Protein 4Z0X (pdb70)

Structure (mmCIF, N/CA/C/O backbone):
data_4Z0X
#
_entry.id   4Z0X
#
_cell.length_a   50.720
_cell.length_b   51.070
_cell.length_c   69.660
_cell.angle_alpha   90.000
_cell.angle_beta   90.000
_cell.angle_gamma   90.000
#
_symmetry.space_group_name_H-M   'P 21 21 21'
#
loop_
_entity.id
_entity.type
_entity.pdbx_description
1 polymer 'Antibody HC26AM light chain variable domain'
2 polymer 'Antibody HC26AM heavy chain variable domain'
3 polymer 'HCV E2 Antigen (residues 432-446)'
4 water water
#
loop_
_atom_site.group_PDB
_atom_site.id
_atom_site.type_symbol
_atom_site.label_atom_id
_atom_site.label_alt_id
_atom_site.label_comp_id
_atom_site.label_asym_id
_atom_site.label_entity_id
_atom_site.label_seq_id
_atom_site.pdbx_PDB_ins_code
_atom_site.Cartn_x
_atom_site.Cartn_y
_atom_site.Cartn_z
_atom_site.occupancy
_atom_site.B_iso_or_equiv
_atom_site.auth_seq_id
_atom_site.auth_comp_id
_atom_site.auth_asym_id
_atom_site.auth_atom_id
_atom_site.pdbx_PDB_model_num
ATOM 1 N N . TYR A 1 1 ? 14.14922 7.51777 -5.79791 1.000 21.27495 2 TYR A N 1
ATOM 2 C CA . TYR A 1 1 ? 12.71888 7.33130 -5.99380 1.000 18.94295 2 TYR A CA 1
ATOM 3 C C . TYR A 1 1 ? 12.31313 7.76158 -7.40731 1.000 19.86074 2 TYR A C 1
ATOM 4 O O . TYR A 1 1 ? 12.70022 8.82457 -7.89231 1.000 22.50753 2 TYR A O 1
ATOM 13 N N . VAL A 1 2 ? 11.52877 6.93368 -8.07744 1.000 18.30815 3 VAL A N 1
ATOM 14 C CA . VAL A 1 2 ? 11.21441 7.13617 -9.48326 1.000 19.63996 3 VAL A CA 1
ATOM 15 C C . VAL A 1 2 ? 9.71146 7.27302 -9.65755 1.000 19.28988 3 VAL A C 1
ATOM 16 O O . VAL A 1 2 ? 8.93153 6.50970 -9.07180 1.000 18.28816 3 VAL A O 1
ATOM 20 N N . LEU A 1 3 ? 9.32200 8.27853 -10.43807 1.000 17.47579 4 LEU A N 1
ATOM 21 C CA . LEU A 1 3 ? 7.95238 8.53193 -10.85984 1.000 15.65098 4 LEU A CA 1
ATOM 22 C C . LEU A 1 3 ? 7.92469 8.39620 -12.37621 1.000 16.78779 4 LEU A C 1
ATOM 23 O O . LEU A 1 3 ? 8.70960 9.05492 -13.07023 1.000 15.07618 4 LEU A O 1
ATOM 28 N N . THR A 1 4 ? 7.04933 7.53269 -12.88367 1.000 14.59014 5 THR A N 1
ATOM 29 C CA . THR A 1 4 ? 6.91553 7.27983 -14.31053 1.000 16.46466 5 THR A CA 1
ATOM 30 C C . THR A 1 4 ? 5.59405 7.84841 -14.80816 1.000 14.81862 5 THR A C 1
ATOM 31 O O . THR A 1 4 ? 4.56092 7.69108 -14.15124 1.000 15.04717 5 THR A O 1
ATOM 35 N N . GLN A 1 5 ? 5.62817 8.51994 -15.95552 1.000 11.63673 6 GLN A N 1
ATOM 36 C CA . GLN A 1 5 ? 4.42640 8.92577 -16.66621 1.000 13.18358 6 GLN A CA 1
ATOM 37 C C . GLN A 1 5 ? 4.48266 8.46094 -18.11222 1.000 15.39635 6 GLN A C 1
ATOM 38 O O . GLN A 1 5 ? 5.57289 8.32634 -18.68088 1.000 12.33772 6 GLN A O 1
ATOM 44 N N . PRO A 1 6 ? 3.32942 8.23115 -18.73904 1.000 15.05950 7 PRO A N 1
ATOM 45 C CA . PRO A 1 6 ? 3.31719 8.00755 -20.19234 1.000 16.93669 7 PRO A CA 1
ATOM 46 C C . PRO A 1 6 ? 3.89888 9.21728 -20.89655 1.000 15.46385 7 PRO A C 1
ATOM 47 O O . PRO A 1 6 ? 3.59529 10.36156 -20.52045 1.000 13.93230 7 PRO A O 1
ATOM 51 N N . PRO A 1 7 ? 4.76287 9.00520 -21.89648 1.000 15.76501 8 PRO A N 1
ATOM 52 C CA . PRO A 1 7 ? 5.36770 10.15095 -22.59250 1.000 15.84442 8 PRO A CA 1
ATOM 53 C C . PRO A 1 7 ? 4.35701 11.01979 -23.33597 1.000 18.14958 8 PRO A C 1
ATOM 54 O O . PRO A 1 7 ? 4.55080 12.23923 -23.42701 1.000 17.46813 8 PRO A O 1
ATOM 58 N N . SER A 1 8 ? 3.27516 10.45742 -23.86311 1.000 14.82412 9 SER A N 1
ATOM 59 C CA . SER A 1 8 ? 2.38864 11.30924 -24.63486 1.000 19.43585 9 SER A CA 1
ATOM 60 C C . SER A 1 8 ? 0.95322 10.81043 -24.55715 1.000 19.93473 9 SER A C 1
ATOM 61 O O . SER A 1 8 ? 0.69525 9.61020 -24.42527 1.000 16.57704 9 SER A O 1
ATOM 64 N N . VAL A 1 9 ? 0.02689 11.76676 -24.62006 1.000 18.02128 10 VAL A N 1
ATOM 65 C CA . VAL A 1 9 ? -1.39767 11.51830 -24.78217 1.000 18.80111 10 VAL A CA 1
ATOM 66 C C . VAL A 1 9 ? -1.89318 12.47598 -25.85666 1.000 18.93821 10 VAL A C 1
ATOM 67 O O . VAL A 1 9 ? -1.48925 13.64353 -25.89184 1.000 18.53450 10 VAL A O 1
ATOM 71 N N . SER A 1 10 ? -2.75963 11.98788 -26.73605 1.000 17.86535 11 SER A N 1
ATOM 72 C CA . SER A 1 10 ? -3.23733 12.76477 -27.87003 1.000 19.64448 11 SER A CA 1
ATOM 73 C C . SER A 1 10 ? -4.74996 12.61868 -27.95127 1.000 21.14303 11 SER A C 1
ATOM 74 O O . SER A 1 10 ? -5.25443 11.49993 -28.07514 1.000 20.99334 11 SER A O 1
ATOM 77 N N . VAL A 1 11 ? -5.47672 13.74190 -27.88163 1.000 22.30206 12 VAL A N 1
ATOM 78 C CA . VAL A 1 11 ? -6.92483 13.71539 -27.69429 1.000 22.70738 12 VAL A CA 1
ATOM 79 C C . VAL A 1 11 ? -7.56293 14.80583 -28.55247 1.000 25.46915 12 VAL A C 1
ATOM 80 O O . VAL A 1 11 ? -6.93417 15.81830 -28.86330 1.000 25.56315 12 VAL A O 1
ATOM 84 N N . ALA A 1 12 ? -8.83241 14.58498 -28.95977 1.000 24.54188 13 ALA A N 1
ATOM 85 C CA . ALA A 1 12 ? -9.57644 15.56245 -29.74900 1.000 29.12858 13 ALA A CA 1
ATOM 86 C C . ALA A 1 12 ? -10.19638 16.63246 -28.84854 1.000 28.59616 13 ALA A C 1
ATOM 87 O O . ALA A 1 12 ? -10.44237 16.39240 -27.66716 1.000 30.59815 13 ALA A O 1
ATOM 89 N N . PRO A 1 13 ? -10.43987 17.83072 -29.37037 1.000 30.76805 14 PRO A N 1
ATOM 90 C CA . PRO A 1 13 ? -11.07934 18.86458 -28.54127 1.000 31.96176 14 PRO A CA 1
ATOM 91 C C . PRO A 1 13 ? -12.40582 18.37173 -27.97538 1.000 28.36184 14 PRO A C 1
ATOM 92 O O . PRO A 1 13 ? -13.21485 17.77540 -28.67978 1.000 26.28719 14 PRO A O 1
ATOM 96 N N . GLY A 1 14 ? -12.61198 18.60051 -26.68099 1.000 26.24464 15 GLY A N 1
ATOM 97 C CA . GLY A 1 14 ? -13.84660 18.27329 -26.01662 1.000 25.48187 15 GLY A CA 1
ATOM 98 C C . GLY A 1 14 ? -13.82456 16.98297 -25.21821 1.000 26.69126 15 GLY A C 1
ATOM 99 O O . GLY A 1 14 ? -14.56249 16.86996 -24.23612 1.000 28.66216 15 GLY A O 1
ATOM 100 N N . GLN A 1 15 ? -12.99999 16.01204 -25.60116 1.000 25.49612 16 GLN A N 1
ATOM 101 C CA . GLN A 1 15 ? -12.97818 14.77367 -24.84368 1.000 25.58315 16 GLN A CA 1
ATOM 102 C C . GLN A 1 15 ? -12.05794 14.88597 -23.63453 1.000 26.96589 16 GLN A C 1
ATOM 103 O O . GLN A 1 15 ? -11.23800 15.80165 -23.51040 1.000 24.73068 16 GLN A O 1
ATOM 106 N N . THR A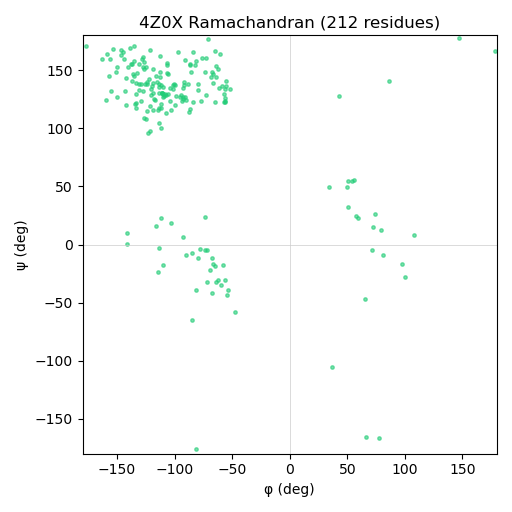 1 16 ? -12.19785 13.91824 -22.73377 1.000 23.86208 17 THR A N 1
ATOM 107 C CA . THR A 1 16 ? -11.49745 13.95419 -21.46296 1.000 25.03253 17 THR A CA 1
ATOM 108 C C . THR A 1 16 ? -10.18147 13.20245 -21.56374 1.000 24.30291 17 THR A C 1
ATOM 109 O O . THR A 1 16 ? -10.11598 12.11338 -22.13387 1.000 21.95610 17 THR A O 1
ATOM 113 N N . ALA A 1 17 ? -9.12841 13.80578 -21.02462 1.000 23.18511 18 ALA A N 1
ATOM 114 C CA . ALA A 1 17 ? -7.80481 13.21581 -21.02789 1.000 20.40311 18 ALA A CA 1
ATOM 115 C C . ALA A 1 17 ? -7.41057 12.84662 -19.60737 1.000 19.34421 18 ALA A C 1
ATOM 116 O O . ALA A 1 17 ? -7.63569 13.61718 -18.67106 1.000 18.50826 18 ALA A O 1
ATOM 118 N N . SER A 1 18 ? -6.82492 11.66648 -19.44825 1.000 19.29148 19 SER A N 1
ATOM 119 C CA . SER A 1 18 ? -6.22160 11.26208 -18.18885 1.000 20.28246 19 SER A CA 1
ATOM 120 C C . SER A 1 18 ? -4.72310 11.10079 -18.37505 1.000 17.19614 19 SER A C 1
ATOM 121 O O . SER A 1 18 ? -4.25758 10.60564 -19.40796 1.000 20.08301 19 SER A O 1
ATOM 124 N N . ILE A 1 19 ? -3.97789 11.54714 -17.37567 1.000 17.51628 20 ILE A N 1
ATOM 125 C CA . ILE A 1 19 ? -2.52923 11.48714 -17.37293 1.000 16.67025 20 ILE A CA 1
ATOM 126 C C . ILE A 1 19 ? -2.13500 10.85574 -16.04901 1.000 14.65964 20 ILE A C 1
ATOM 127 O O . ILE A 1 19 ? -2.56351 11.31767 -14.98680 1.000 13.00564 20 ILE A O 1
ATOM 132 N N . THR A 1 20 ? -1.39006 9.76113 -16.11281 1.000 13.69526 21 THR A N 1
ATOM 133 C CA . THR A 1 20 ? -1.08068 9.00713 -14.91196 1.000 14.87126 21 THR A CA 1
ATOM 134 C C . THR A 1 20 ? 0.36897 9.22468 -14.52005 1.000 14.25866 21 THR A C 1
ATOM 135 O O . THR A 1 20 ? 1.23112 9.58276 -15.33664 1.000 13.99115 21 THR A O 1
ATOM 139 N N . CYS A 1 21 ? 0.61354 9.01110 -13.24042 1.000 12.53712 22 CYS A N 1
ATOM 140 C CA . CYS A 1 21 ? 1.93590 9.14829 -12.64662 1.000 12.32423 22 CYS A CA 1
ATOM 141 C C . CYS A 1 21 ? 2.07338 8.03861 -11.62241 1.000 11.86354 22 CYS A C 1
ATOM 142 O O . CYS A 1 21 ? 1.26498 7.97618 -10.69671 1.000 12.42062 22 CYS A O 1
ATOM 145 N N . SER A 1 22 ? 3.05542 7.15495 -11.77848 1.000 12.61317 23 SER A N 1
ATOM 146 C CA . SER A 1 22 ? 3.16027 5.98859 -10.90849 1.000 12.16640 23 SER A CA 1
ATOM 147 C C . SER A 1 22 ? 4.49522 5.93429 -10.18262 1.000 16.26692 23 SER A C 1
ATOM 148 O O . SER A 1 22 ? 5.55012 6.26261 -10.74615 1.000 13.22087 23 SER A O 1
ATOM 151 N N . GLY A 1 23 ? 4.42460 5.48989 -8.93334 1.000 12.49027 24 GLY A N 1
ATOM 152 C CA . GLY A 1 23 ? 5.58702 5.32884 -8.08849 1.000 14.27173 24 GLY A CA 1
ATOM 153 C C . GLY A 1 23 ? 5.24359 4.44534 -6.91417 1.000 16.00743 24 GLY A C 1
ATOM 154 O O . GLY A 1 23 ? 4.07435 4.25954 -6.56874 1.000 15.43356 24 GLY A O 1
ATOM 155 N N . ASP A 1 24 ? 6.28906 3.88846 -6.30854 1.000 15.00791 25 ASP A N 1
ATOM 156 C CA . ASP A 1 24 ? 6.13459 2.97670 -5.17576 1.000 18.25957 25 ASP A CA 1
ATOM 157 C C . ASP A 1 24 ? 5.36942 3.65782 -4.04012 1.000 16.52356 25 ASP A C 1
ATOM 158 O O . ASP A 1 24 ? 5.78846 4.70878 -3.54976 1.000 15.69853 25 ASP A O 1
ATOM 163 N N . LYS A 1 25 ? 4.24653 3.04813 -3.64038 1.000 18.61555 26 LYS A N 1
ATOM 164 C CA . LYS A 1 25 ? 3.24150 3.61158 -2.73752 1.000 17.60593 26 LYS A CA 1
ATOM 165 C C . LYS A 1 25 ? 3.03742 5.11509 -2.84316 1.000 15.91199 26 LYS A C 1
ATOM 166 O O . LYS A 1 25 ? 2.94099 5.80849 -1.82392 1.000 14.74950 26 LYS A O 1
ATOM 172 N N . LEU A 1 26 ? 2.86288 5.59245 -4.08229 1.000 13.77263 27 LEU A N 1
ATOM 173 C CA . LEU A 1 26 ? 2.58191 7.00306 -4.33604 1.000 12.81444 27 LEU A CA 1
ATOM 174 C C . LEU A 1 26 ? 1.25935 7.44185 -3.70988 1.000 13.92324 27 LEU A C 1
ATOM 175 O O . LEU A 1 26 ? 1.11002 8.61185 -3.31825 1.000 12.79707 27 LEU A O 1
ATOM 180 N N . GLY A 1 27 ? 0.29441 6.52602 -3.60751 1.000 13.98555 28 GLY A N 1
ATOM 181 C CA . GLY A 1 27 ? -0.97772 6.83750 -2.97818 1.000 14.52488 28 GLY A CA 1
ATOM 182 C C . GLY A 1 27 ? -0.84789 7.31166 -1.54644 1.000 14.94840 28 GLY A C 1
ATOM 183 O O . GLY A 1 27 ? -1.78434 7.92413 -1.02414 1.000 15.30484 28 GLY A O 1
ATOM 184 N N . ASP A 1 28 ? 0.29943 7.06327 -0.91059 1.000 15.03208 29 ASP A N 1
ATOM 185 C CA . ASP A 1 28 ? 0.55668 7.45564 0.47250 1.000 17.10679 29 ASP A CA 1
ATOM 186 C C . ASP A 1 28 ? 1.23492 8.81685 0.59398 1.000 17.64757 29 ASP A C 1
ATOM 187 O O . ASP A 1 28 ? 1.64201 9.19728 1.70107 1.000 18.00828 29 ASP A O 1
ATOM 192 N N . LYS A 1 29 ? 1.39253 9.53260 -0.51399 1.000 14.20542 30 LYS A N 1
ATOM 193 C CA . LYS A 1 29 ? 2.10650 10.79703 -0.56926 1.000 14.40058 30 LYS A CA 1
ATOM 194 C C . LYS A 1 29 ? 1.19312 11.84204 -1.20070 1.000 16.05816 30 LYS A C 1
ATOM 195 O O . LYS A 1 29 ? 0.27009 11.51572 -1.95109 1.000 13.15640 30 LYS A O 1
ATOM 201 N N . TYR A 1 30 ? 1.46105 13.10788 -0.91803 1.000 13.51499 31 TYR A N 1
ATOM 202 C CA . TYR A 1 30 ? 0.76037 14.16547 -1.62863 1.000 14.85694 31 TYR A CA 1
ATOM 203 C C . TYR A 1 30 ? 1.40895 14.36247 -2.98888 1.000 14.71601 31 TYR A C 1
ATOM 204 O O . TYR A 1 30 ? 2.63813 14.44687 -3.09644 1.000 10.76150 31 TYR A O 1
ATOM 213 N N . VAL A 1 31 ? 0.58451 14.43603 -4.02364 1.000 12.06102 32 VAL A N 1
ATOM 214 C CA . VAL A 1 31 ? 1.05177 14.62973 -5.38848 1.000 12.91858 32 VAL A CA 1
ATOM 215 C C . VAL A 1 31 ? 0.56344 15.99395 -5.84848 1.000 13.26786 32 VAL A C 1
ATOM 216 O O . VAL A 1 31 ? -0.57009 16.38542 -5.55353 1.000 13.05245 32 VAL A O 1
ATOM 220 N N . SER A 1 32 ? 1.43296 16.72627 -6.53020 1.000 12.50848 33 SER A N 1
ATOM 221 C CA . SER A 1 32 ? 1.09539 17.98926 -7.16391 1.000 11.62255 33 SER A CA 1
ATOM 222 C C . SER A 1 32 ? 1.33666 17.83865 -8.65319 1.000 11.76078 33 SER A C 1
ATOM 223 O O . SER A 1 32 ? 2.19859 17.05809 -9.07132 1.000 14.51209 33 SER A O 1
ATOM 226 N N . TRP A 1 33 ? 0.57668 18.59515 -9.44828 1.000 10.65778 34 TRP A N 1
ATOM 227 C CA . TRP A 1 33 ? 0.64695 18.55340 -10.90623 1.000 11.08341 34 TRP A CA 1
ATOM 228 C C . TRP A 1 33 ? 0.93842 19.94133 -11.47338 1.000 11.29007 34 TRP A C 1
ATOM 229 O O . TRP A 1 33 ? 0.37924 20.93863 -11.00823 1.000 8.72931 34 TRP A O 1
ATOM 240 N N . TYR A 1 34 ? 1.79066 19.98391 -12.49642 1.000 10.65232 35 TYR A N 1
ATOM 241 C CA . TYR A 1 34 ? 2.19061 21.21481 -13.17089 1.000 10.13891 35 TYR A CA 1
ATOM 242 C C . TYR A 1 34 ? 1.89601 21.12391 -14.66252 1.000 11.63130 35 TYR A C 1
ATOM 243 O O . TYR A 1 34 ? 2.13527 20.08754 -15.29987 1.000 11.40938 35 TYR A O 1
ATOM 252 N N . GLN A 1 35 ? 1.37408 22.22477 -15.20021 1.000 9.76445 36 GLN A N 1
ATOM 253 C CA . GLN A 1 35 ? 1.12507 22.39782 -16.62327 1.000 12.17210 36 GLN A CA 1
ATOM 254 C C . GLN A 1 35 ? 2.20617 23.31340 -17.18979 1.000 13.36570 36 GLN A C 1
ATOM 255 O O . GLN A 1 35 ? 2.40574 24.42895 -16.69414 1.000 12.21413 36 GLN A O 1
ATOM 261 N N . GLN A 1 36 ? 2.92820 22.84051 -18.19080 1.000 9.41354 37 GLN A N 1
ATOM 262 C CA . GLN A 1 36 ? 3.94278 23.66844 -18.82933 1.000 12.10564 37 GLN A CA 1
ATOM 263 C C . GLN A 1 36 ? 3.58140 23.77264 -20.29887 1.000 12.19596 37 GLN A C 1
ATOM 264 O O . GLN A 1 36 ? 3.88791 22.87095 -21.08380 1.000 10.57849 37 GLN A O 1
ATOM 270 N N . ARG A 1 37 ? 2.93435 24.86669 -20.66366 1.000 11.18109 38 ARG A N 1
ATOM 271 C CA . ARG A 1 37 ? 2.72033 25.14250 -22.06703 1.000 12.98885 38 ARG A CA 1
ATOM 272 C C . ARG A 1 37 ? 4.07467 25.30374 -22.76217 1.000 14.45578 38 ARG A C 1
ATOM 273 O O . ARG A 1 37 ? 5.06685 25.69067 -22.12973 1.000 12.80928 38 ARG A O 1
ATOM 281 N N . PRO A 1 38 ? 4.15989 24.97563 -24.04897 1.000 15.30534 39 PRO A N 1
ATOM 282 C CA . PRO A 1 38 ? 5.46282 25.04150 -24.73511 1.000 15.69590 39 PRO A CA 1
ATOM 283 C C . PRO A 1 38 ? 6.07433 26.42678 -24.64072 1.000 16.13888 39 PRO A C 1
ATOM 284 O O . PRO A 1 38 ? 5.42446 27.43460 -24.92979 1.000 16.19881 39 PRO A O 1
ATOM 288 N N . GLY A 1 39 ? 7.33733 26.46616 -24.22076 1.000 17.21767 40 GLY A N 1
ATOM 289 C CA . GLY A 1 39 ? 8.07887 27.70595 -24.11215 1.000 16.75737 40 GLY A CA 1
ATOM 290 C C . GLY A 1 39 ? 7.79203 28.53573 -22.88140 1.000 18.53475 40 GLY A C 1
ATOM 291 O O . GLY A 1 39 ? 8.20988 29.69924 -22.83999 1.000 19.28774 40 GLY A O 1
ATOM 292 N N . GLN A 1 40 ? 7.09891 27.98554 -21.87509 1.000 16.02258 41 GLN A N 1
ATOM 293 C CA . GLN A 1 40 ? 6.64779 28.76068 -20.72745 1.000 15.48286 41 GLN A CA 1
ATOM 294 C C . GLN A 1 40 ? 7.06958 28.11639 -19.41399 1.000 18.19658 41 GLN A C 1
ATOM 295 O O . GLN A 1 40 ? 7.39687 26.92480 -19.34698 1.000 15.32291 41 GLN A O 1
ATOM 301 N N . SER A 1 41 ? 7.04942 28.93498 -18.35880 1.000 14.88879 42 SER A N 1
ATOM 302 C CA . SER A 1 41 ? 7.25764 28.41550 -17.01368 1.000 15.27737 42 SER A CA 1
ATOM 303 C C . SER A 1 41 ? 6.09027 27.51842 -16.60303 1.000 15.48294 42 SER A C 1
ATOM 304 O O . SER A 1 41 ? 4.94736 27.72435 -17.03688 1.000 12.12708 42 SER A O 1
ATOM 307 N N . PRO A 1 42 ? 6.35830 26.50512 -15.78008 1.000 11.49130 43 PRO A N 1
ATOM 308 C CA . PRO A 1 42 ? 5.28196 25.62777 -15.32067 1.000 11.50086 43 PRO A CA 1
ATOM 309 C C . PRO A 1 42 ? 4.28235 26.39160 -14.47457 1.000 12.26304 43 PRO A C 1
ATOM 310 O O . PRO A 1 42 ? 4.59120 27.42043 -13.87484 1.000 9.46715 43 PRO A O 1
ATOM 314 N N . VAL A 1 43 ? 3.05952 25.89170 -14.46535 1.000 12.88132 44 VAL A N 1
ATOM 315 C CA . VAL A 1 43 ? 1.98655 26.45132 -13.66531 1.000 11.90715 44 VAL A CA 1
ATOM 316 C C . VAL A 1 43 ? 1.42636 25.31892 -12.82620 1.000 14.47067 44 VAL A C 1
ATOM 317 O O . VAL A 1 43 ? 1.27301 24.18859 -13.31070 1.000 16.05937 44 VAL A O 1
ATOM 321 N N . LEU A 1 44 ? 1.13813 25.61431 -11.56910 1.000 13.02917 45 LEU A N 1
ATOM 322 C CA . LEU A 1 44 ? 0.54059 24.63334 -10.67362 1.000 13.35495 45 LEU A CA 1
ATOM 323 C C . LEU A 1 44 ? -0.94278 24.50989 -10.99798 1.000 13.07229 45 LEU A C 1
ATOM 324 O O . LEU A 1 44 ? -1.67218 25.50523 -10.95836 1.000 11.03483 45 LEU A O 1
ATOM 329 N N . VAL A 1 45 ? -1.40440 23.30137 -11.30449 1.000 10.35818 46 VAL A N 1
ATOM 330 C CA . VAL A 1 45 ? -2.82468 23.09610 -11.56674 1.000 11.06214 46 VAL A CA 1
ATOM 331 C C . VAL A 1 45 ? -3.50574 22.21081 -10.53271 1.000 10.87092 46 VAL A C 1
ATOM 332 O O . VAL A 1 45 ? -4.73314 22.31416 -10.37454 1.000 12.10952 46 VAL A O 1
ATOM 336 N N . LEU A 1 46 ? -2.77344 21.35774 -9.82778 1.000 10.36465 47 LEU A N 1
ATOM 337 C CA . LEU A 1 46 ? -3.33372 20.58910 -8.71764 1.000 11.96668 47 LEU A CA 1
ATOM 338 C C . LEU A 1 46 ? -2.30675 20.47191 -7.60166 1.000 11.51678 47 LEU A C 1
ATOM 339 O O . LEU A 1 46 ? -1.11713 20.32807 -7.87098 1.000 9.73704 47 LEU A O 1
ATOM 344 N N . TYR A 1 47 ? -2.76940 20.51895 -6.35455 1.000 11.14404 48 TYR A N 1
ATOM 345 C CA . TYR A 1 47 ? -1.91039 20.22608 -5.22394 1.000 11.94756 48 TYR A CA 1
ATOM 346 C C . TYR A 1 47 ? -2.64323 19.31394 -4.25109 1.000 16.35438 48 TYR A C 1
ATOM 347 O O . TYR A 1 47 ? -3.87976 19.23220 -4.24674 1.000 15.42655 48 TYR A O 1
ATOM 356 N N . GLN A 1 48 ? -1.86096 18.61136 -3.42946 1.000 14.63785 49 GLN A N 1
ATOM 357 C CA . GLN A 1 48 ? -2.40768 17.67441 -2.45500 1.000 15.76831 49 GLN A CA 1
ATOM 358 C C . GLN A 1 48 ? -3.39327 16.71845 -3.13872 1.000 15.96818 49 GLN A C 1
ATOM 359 O O . GLN A 1 48 ? -4.55568 16.58062 -2.74884 1.000 14.59130 49 GLN A O 1
ATOM 365 N N . ASP A 1 49 ? -2.89257 16.06305 -4.18825 1.000 14.00086 50 ASP A N 1
ATOM 366 C CA . ASP A 1 49 ? -3.61443 15.12409 -5.04470 1.000 15.35405 50 ASP A CA 1
ATOM 367 C C . ASP A 1 49 ? -4.73969 15.75113 -5.86239 1.000 13.94721 50 ASP A C 1
ATOM 368 O O . ASP A 1 49 ? -4.82935 15.48149 -7.06157 1.000 15.16703 50 ASP A O 1
ATOM 373 N N . SER A 1 50 ? -5.59784 16.57671 -5.26043 1.000 12.95310 51 SER A N 1
ATOM 374 C CA . SER A 1 50 ? -6.85002 16.92252 -5.93109 1.000 13.66566 51 SER A CA 1
ATOM 375 C C . SER A 1 50 ? -7.30909 18.36878 -5.78559 1.000 14.01766 51 SER A C 1
ATOM 376 O O . SER A 1 50 ? -8.38484 18.69622 -6.29916 1.000 14.70499 51 SER A O 1
ATOM 379 N N . LYS A 1 51 ? -6.56939 19.22946 -5.08858 1.000 13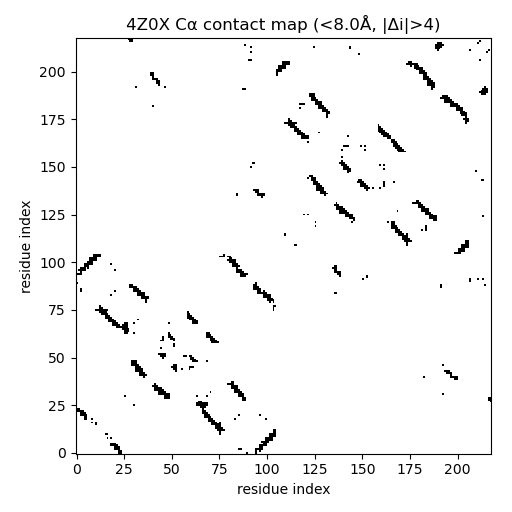.82993 52 LYS A N 1
ATOM 380 C CA . LYS A 1 51 ? -7.00697 20.60413 -4.87128 1.000 16.02708 52 LYS A CA 1
ATOM 381 C C . LYS A 1 51 ? -6.45627 21.53210 -5.96472 1.000 14.49036 52 LYS A C 1
ATOM 382 O O . LYS A 1 51 ? -5.31520 21.40133 -6.39696 1.000 14.69067 52 LYS A O 1
ATOM 388 N N . ARG A 1 52 ? -7.32324 22.45784 -6.46364 1.000 15.57604 53 ARG A N 1
ATOM 389 C CA . ARG A 1 52 ? -7.02546 23.39655 -7.54863 1.000 17.33110 53 ARG A CA 1
ATOM 390 C C . ARG A 1 52 ? -6.66213 24.76460 -6.98965 1.000 18.04103 53 ARG A C 1
ATOM 391 O O . ARG A 1 52 ? -7.44196 25.33984 -6.21272 1.000 18.80823 53 ARG A O 1
ATOM 399 N N . PRO A 1 53 ? -5.53598 25.34436 -7.39170 1.000 18.56278 54 PRO A N 1
ATOM 400 C CA . PRO A 1 53 ? -5.28779 26.75957 -7.07156 1.000 20.40482 54 PRO A CA 1
ATOM 401 C C . PRO A 1 53 ? -6.36400 27.65402 -7.67061 1.000 22.23421 54 PRO A C 1
ATOM 402 O O . PRO A 1 53 ? -7.13728 27.25432 -8.54847 1.000 19.43622 54 PRO A O 1
ATOM 406 N N . SER A 1 54 ? -6.41636 28.88746 -7.17009 1.000 23.31531 55 SER A N 1
ATOM 407 C CA . SER A 1 54 ? -7.29486 29.89254 -7.75583 1.000 24.60752 55 SER A CA 1
ATOM 408 C C . SER A 1 54 ? -6.90501 30.14192 -9.20933 1.000 25.51073 55 SER A C 1
ATOM 409 O O . SER A 1 54 ? -5.72542 30.25641 -9.54225 1.000 23.27220 55 SER A O 1
ATOM 412 N N . GLY A 1 55 ? -7.90209 30.19232 -10.08832 1.000 26.01770 56 GLY A N 1
ATOM 413 C CA . GLY A 1 55 ? -7.66311 30.37605 -11.49786 1.000 22.20353 56 GLY A CA 1
ATOM 414 C C . GLY A 1 55 ? -7.66718 29.09959 -12.31051 1.000 23.08972 56 GLY A C 1
ATOM 415 O O . GLY A 1 55 ? -7.79438 29.16603 -13.54216 1.000 23.44778 56 GLY A O 1
ATOM 416 N N . ILE A 1 56 ? -7.54358 27.94215 -11.66915 1.000 20.67969 57 ILE A N 1
ATOM 417 C CA . ILE A 1 56 ? -7.56972 26.66017 -12.36266 1.000 20.81818 57 ILE A CA 1
ATOM 418 C C . ILE A 1 56 ? -9.01884 26.17581 -12.41128 1.000 22.36154 57 ILE A C 1
ATOM 419 O O . ILE A 1 56 ? -9.64801 26.03798 -11.35091 1.000 20.25382 57 ILE A O 1
ATOM 424 N N . PRO A 1 57 ? -9.56498 25.88869 -13.58894 1.000 22.77653 58 PRO A N 1
ATOM 425 C CA . PRO A 1 57 ? -10.99338 25.56648 -13.68745 1.000 22.85518 58 PRO A CA 1
ATOM 426 C C . PRO A 1 57 ? -11.30545 24.15705 -13.20079 1.000 24.72505 58 PRO A C 1
ATOM 427 O O . PRO A 1 57 ? -10.44021 23.28306 -13.10767 1.000 21.46337 58 PRO A O 1
ATOM 431 N N . GLU A 1 58 ? -12.58291 23.94517 -12.88436 1.000 23.30892 59 GLU A N 1
ATOM 432 C CA . GLU A 1 58 ? -12.99586 22.69196 -12.26170 1.000 26.32940 59 GLU A CA 1
ATOM 433 C C . GLU A 1 58 ? -12.95552 21.52127 -13.23692 1.000 24.89549 59 GLU A C 1
ATOM 434 O O . GLU A 1 58 ? -13.15393 20.37186 -12.84403 1.000 22.55311 59 GLU A O 1
ATOM 440 N N . ARG A 1 59 ? -12.65786 21.76836 -14.49885 1.000 23.89136 60 ARG A N 1
ATOM 441 C CA . ARG A 1 59 ? -12.47613 20.65031 -15.40668 1.000 24.88867 60 ARG A CA 1
ATOM 442 C C . ARG A 1 59 ? -11.11296 19.97349 -15.24477 1.000 21.40564 60 ARG A C 1
ATOM 443 O O . ARG A 1 59 ? -10.87003 18.93146 -15.87430 1.000 18.61719 60 ARG A O 1
ATOM 451 N N . PHE A 1 60 ? -10.23964 20.50844 -14.38929 1.000 17.39174 61 PHE A N 1
ATOM 452 C CA . PHE A 1 60 ? -9.04864 19.78849 -13.94431 1.000 19.85735 61 PHE A CA 1
ATOM 453 C C . PHE A 1 60 ? -9.34859 19.09107 -12.62081 1.000 18.64322 61 PHE A C 1
ATOM 454 O O . PHE A 1 60 ? -9.80040 19.72326 -11.66158 1.000 16.79174 61 PHE A O 1
ATOM 462 N N . SER A 1 61 ? -9.09243 17.79391 -12.56137 1.000 15.26208 62 SER A N 1
ATOM 463 C CA . SER A 1 61 ? -9.30033 17.09668 -11.30327 1.000 18.29708 62 SER A CA 1
ATOM 464 C C . SER A 1 61 ? -8.26643 15.99580 -11.17149 1.000 17.78444 62 SER A C 1
ATOM 465 O O . SER A 1 61 ? -7.63241 15.58762 -12.14872 1.000 15.34814 62 SER A O 1
ATOM 468 N N . GLY A 1 62 ? -8.10500 15.51282 -9.94541 1.000 15.10695 63 GLY A N 1
ATOM 469 C CA . GLY A 1 62 ? -7.04641 14.57188 -9.65994 1.000 18.00492 63 GLY A CA 1
ATOM 470 C C . GLY A 1 62 ? -7.47851 13.53158 -8.65082 1.000 18.76864 63 GLY A C 1
ATOM 471 O O . GLY A 1 62 ? -8.42409 13.72488 -7.88430 1.000 21.60256 63 GLY A O 1
ATOM 472 N N . SER A 1 63 ? -6.73972 12.42390 -8.66014 1.000 16.56969 64 SER A N 1
ATOM 473 C CA . SER A 1 63 ? -6.92553 11.31375 -7.74065 1.000 18.31208 64 SER A CA 1
ATOM 474 C C . SER A 1 63 ? -5.55791 10.72218 -7.41649 1.000 14.64771 64 SER A C 1
ATOM 475 O O . SER A 1 63 ? -4.56235 10.99377 -8.09546 1.000 13.80940 64 SER A O 1
ATOM 478 N N . ASN A 1 64 ? -5.50909 9.90430 -6.37166 1.000 15.58263 65 ASN A N 1
ATOM 479 C CA . ASN A 1 64 ? -4.25429 9.27574 -5.96756 1.000 14.74848 65 ASN A CA 1
ATOM 480 C C . ASN A 1 64 ? -4.54717 8.04555 -5.12414 1.000 16.04919 65 ASN A C 1
ATOM 481 O O . ASN A 1 64 ? -5.21385 8.14356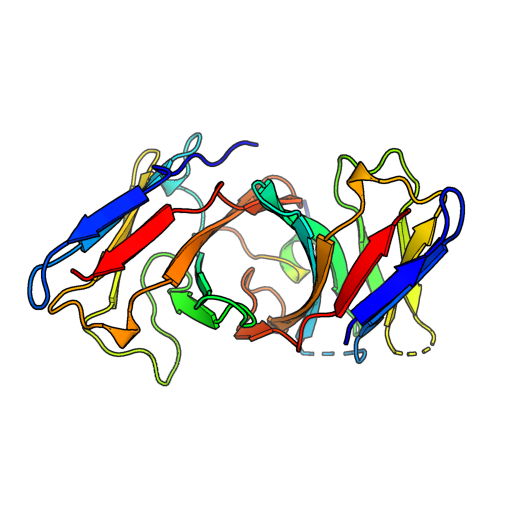 -4.09001 1.000 15.37794 65 ASN A O 1
ATOM 486 N N . SER A 1 65 ? -4.02373 6.89421 -5.54774 1.000 15.93210 66 SER A N 1
ATOM 487 C CA . SER A 1 65 ? -4.29334 5.63539 -4.86785 1.000 15.93723 66 SER A CA 1
ATOM 488 C C . SER A 1 65 ? -3.19380 4.63359 -5.21014 1.000 15.93377 66 SER A C 1
ATOM 489 O O . SER A 1 65 ? -2.43491 4.82704 -6.15776 1.000 16.52040 66 SER A O 1
ATOM 492 N N . GLY A 1 66 ? -3.11505 3.56258 -4.42217 1.000 16.96615 67 GLY A N 1
ATOM 493 C CA . GLY A 1 66 ? -2.09180 2.54105 -4.59081 1.000 17.26792 67 GLY A CA 1
ATOM 494 C C . GLY A 1 66 ? -0.74098 3.08640 -5.01638 1.000 16.81412 67 GLY A C 1
ATOM 495 O O . GLY A 1 66 ? -0.02482 3.69877 -4.21458 1.000 15.78545 67 GLY A O 1
ATOM 496 N N . ASN A 1 67 ? -0.38845 2.89965 -6.29294 1.000 15.83837 68 ASN A N 1
ATOM 497 C CA . ASN A 1 67 ? 0.88848 3.38616 -6.80339 1.000 15.64183 68 ASN A CA 1
ATOM 498 C C . ASN A 1 67 ? 0.74139 4.45459 -7.87784 1.000 13.96728 68 ASN A C 1
ATOM 499 O O . ASN A 1 67 ? 1.72192 4.73092 -8.57885 1.000 13.43793 68 ASN A O 1
ATOM 504 N N . THR A 1 68 ? -0.42893 5.06913 -8.03420 1.000 13.81929 69 THR A N 1
ATOM 505 C CA . THR A 1 68 ? -0.66200 5.94402 -9.18743 1.000 13.25113 69 THR A CA 1
ATOM 506 C C . THR A 1 68 ? -1.51046 7.1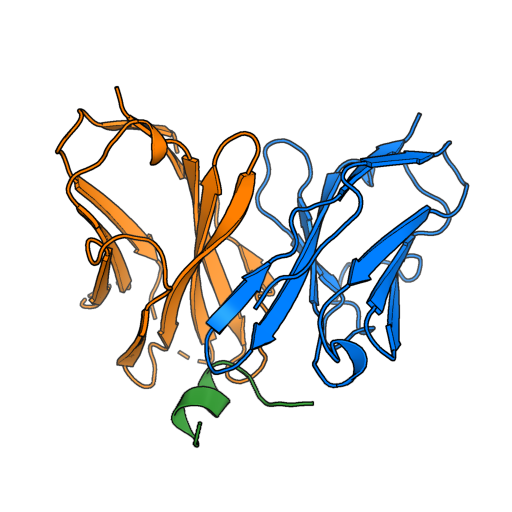5749 -8.83655 1.000 14.32048 69 THR A C 1
ATOM 507 O O . THR A 1 68 ? -2.59295 7.01999 -8.25585 1.000 14.47240 69 THR A O 1
ATOM 511 N N . ALA A 1 69 ? -1.04872 8.32589 -9.25812 1.000 11.84731 70 ALA A N 1
ATOM 512 C CA . ALA A 1 69 ? -1.83967 9.53920 -9.24931 1.000 12.59172 70 ALA A CA 1
ATOM 513 C C . ALA A 1 69 ? -2.25642 9.87698 -10.67250 1.000 13.85339 70 ALA A C 1
ATOM 514 O O . ALA A 1 69 ? -1.53389 9.61260 -11.64515 1.000 11.25254 70 ALA A O 1
ATOM 516 N N . THR A 1 70 ? -3.43888 10.45196 -10.78979 1.000 11.73129 71 THR A N 1
ATOM 517 C CA . THR A 1 70 ? -4.04718 10.66798 -12.08752 1.000 14.43925 71 THR A CA 1
ATOM 518 C C . THR A 1 70 ? -4.52409 12.10103 -12.17474 1.000 16.80155 71 THR A C 1
ATOM 519 O O . THR A 1 70 ? -5.15171 12.60307 -11.23643 1.000 16.72111 71 THR A O 1
ATOM 523 N N . LEU A 1 71 ? -4.21042 12.75313 -13.29061 1.000 12.98722 72 LEU A N 1
ATOM 524 C CA . LEU A 1 71 ? -4.75363 14.06408 -13.62763 1.000 15.68090 72 LEU A CA 1
ATOM 525 C C . LEU A 1 71 ? -5.78022 13.87477 -14.72908 1.000 15.65795 72 LEU A C 1
ATOM 526 O O . LEU A 1 71 ? -5.48885 13.23625 -15.75150 1.000 14.90011 72 LEU A O 1
ATOM 531 N N . THR A 1 72 ? -6.96935 14.43277 -14.53191 1.000 15.66668 73 THR A N 1
ATOM 532 C CA . THR A 1 72 ? -8.05604 14.27393 -15.48185 1.000 15.72278 73 THR A CA 1
ATOM 533 C C . THR A 1 72 ? -8.47045 15.65755 -15.97216 1.000 16.40933 73 THR A C 1
ATOM 534 O O . THR A 1 72 ? -8.68609 16.56729 -15.16716 1.000 17.08171 73 THR A O 1
ATOM 538 N N . ILE A 1 73 ? -8.54179 15.83124 -17.28704 1.000 15.98249 74 ILE A N 1
ATOM 539 C CA . ILE A 1 73 ? -8.90444 17.11277 -17.89084 1.000 16.99376 74 ILE A CA 1
ATOM 540 C C . ILE A 1 73 ? -10.08287 16.85955 -18.81186 1.000 17.95620 74 ILE A C 1
ATOM 541 O O . ILE A 1 73 ? -9.91019 16.28162 -19.88939 1.000 19.50144 74 ILE A O 1
ATOM 546 N N . SER A 1 74 ? -11.26415 17.30909 -18.41582 1.000 17.60761 75 SER A N 1
ATOM 547 C CA . SER A 1 74 ? -12.43937 17.19003 -19.26419 1.000 18.91048 75 SER A CA 1
ATOM 548 C C . SER A 1 74 ? -12.60147 18.42508 -20.15039 1.000 21.32726 75 SER A C 1
ATOM 549 O O . SER A 1 74 ? -12.08193 19.50435 -19.85729 1.000 21.45151 75 SER A O 1
ATOM 552 N N . GLY A 1 75 ? -13.34953 18.25113 -21.24079 1.000 21.91309 76 GLY A N 1
ATOM 553 C CA . GLY A 1 75 ? -13.53393 19.29216 -22.23137 1.000 21.22599 76 GLY A CA 1
ATOM 554 C C . GLY A 1 75 ? -12.22614 19.90701 -22.67967 1.000 24.93302 76 GLY A C 1
ATOM 555 O O . GLY A 1 75 ? -12.06730 21.13470 -22.66341 1.000 25.56789 76 GLY A O 1
ATOM 556 N N . THR A 1 76 ? -11.26916 19.05701 -23.04536 1.000 24.34523 77 THR A N 1
ATOM 557 C CA . THR A 1 76 ? -9.93677 19.52782 -23.40289 1.000 24.83740 77 THR A CA 1
ATOM 558 C C . THR A 1 76 ? -10.02604 20.62237 -24.45474 1.000 26.85147 77 THR A C 1
ATOM 559 O O . THR A 1 76 ? -10.78451 20.50954 -25.42136 1.000 26.51066 77 THR A O 1
ATOM 563 N N . GLN A 1 77 ? -9.28055 21.70004 -24.23251 1.000 28.28910 78 GLN A N 1
ATOM 564 C CA . GLN A 1 77 ? -9.20170 22.80977 -25.16499 1.000 29.94987 78 GLN A CA 1
ATOM 565 C C . GLN A 1 77 ? -7.80023 22.86781 -25.75480 1.000 25.32069 78 GLN A C 1
ATOM 566 O O . GLN A 1 77 ? -6.85818 22.28115 -25.21353 1.000 23.08307 78 GLN A O 1
ATOM 572 N N . ALA A 1 78 ? -7.67822 23.57973 -26.88319 1.000 23.87202 79 ALA A N 1
ATOM 573 C CA . ALA A 1 78 ? -6.36912 23.78580 -27.49397 1.000 21.62065 79 ALA A CA 1
ATOM 574 C C . ALA A 1 78 ? -5.37742 24.36114 -26.49103 1.000 22.50515 79 ALA A C 1
ATOM 575 O O . ALA A 1 78 ? -4.20064 23.97841 -26.47273 1.000 22.44399 79 ALA A O 1
ATOM 577 N N . MET A 1 79 ? -5.83686 25.27567 -25.63609 1.000 21.22624 80 MET A N 1
ATOM 578 C CA . MET A 1 79 ? -4.95224 25.88991 -24.65439 1.000 21.73266 80 MET A CA 1
ATOM 579 C C . MET A 1 79 ? -4.46872 24.91530 -23.59733 1.000 19.76891 80 MET A C 1
ATOM 580 O O . MET A 1 79 ? -3.56640 25.27441 -22.83169 1.000 18.59465 80 MET A O 1
ATOM 585 N N . ASP A 1 80 ? -5.05053 23.71798 -23.51825 1.000 16.34316 81 ASP A N 1
ATOM 586 C CA . ASP A 1 80 ? -4.54823 22.70957 -22.59565 1.000 20.06471 81 ASP A CA 1
ATOM 587 C C . ASP A 1 80 ? -3.32514 21.98320 -23.12816 1.000 17.52191 81 ASP A C 1
ATOM 588 O O . ASP A 1 80 ? -2.67182 21.26340 -22.36033 1.000 15.25649 81 ASP A O 1
ATOM 593 N N . GLU A 1 81 ? -3.00136 22.15083 -24.40812 1.000 16.67608 82 GLU A N 1
ATOM 594 C CA . GLU A 1 81 ? -1.78166 21.56275 -24.94174 1.000 15.64025 82 GLU A CA 1
ATOM 595 C C . GLU A 1 81 ? -0.57901 22.02569 -24.13807 1.000 15.18084 82 GLU A C 1
ATOM 596 O O . GLU A 1 81 ? -0.33754 23.23103 -23.98583 1.000 13.44070 82 GLU A O 1
ATOM 602 N N . ALA A 1 82 ? 0.19071 21.06033 -23.64667 1.000 12.67942 83 ALA A N 1
ATOM 603 C CA . ALA A 1 82 ? 1.21039 21.33404 -22.64827 1.000 11.78178 83 ALA A CA 1
ATOM 604 C C . ALA A 1 82 ? 1.88244 20.02161 -22.26767 1.000 11.28377 83 ALA A C 1
ATOM 605 O O . ALA A 1 82 ? 1.38957 18.93670 -22.58475 1.000 11.57509 83 ALA A O 1
ATOM 607 N N . ASP A 1 83 ? 3.02370 20.14592 -21.58205 1.000 10.93535 84 ASP A N 1
ATOM 608 C CA . ASP A 1 83 ? 3.65218 19.05025 -20.85392 1.000 13.09037 84 ASP A CA 1
ATOM 609 C C . ASP A 1 83 ? 3.16295 19.07647 -19.41253 1.000 13.06402 84 ASP A C 1
ATOM 610 O O . ASP A 1 83 ? 3.28474 20.10766 -18.73669 1.000 13.25428 84 ASP A O 1
ATOM 615 N N . TYR A 1 84 ? 2.64390 17.94855 -18.92931 1.000 9.70354 85 TYR A N 1
ATOM 616 C CA . TYR A 1 84 ? 2.18236 17.85966 -17.54657 1.000 11.40468 85 TYR A CA 1
ATOM 617 C C . TYR A 1 84 ? 3.14834 17.01329 -16.71042 1.000 12.09262 85 TYR A C 1
ATOM 618 O O . TYR A 1 84 ? 3.51641 15.89789 -17.09778 1.000 10.43756 85 TYR A O 1
ATOM 627 N N . TYR A 1 85 ? 3.57340 17.55027 -15.57717 1.000 10.04885 86 TYR A N 1
ATOM 628 C CA . TYR A 1 85 ? 4.50284 16.85496 -14.68985 1.000 11.30360 86 TYR A CA 1
ATOM 629 C C . TYR A 1 85 ? 3.85403 16.62024 -13.33477 1.000 8.99429 86 TYR A C 1
ATOM 630 O O . TYR A 1 85 ? 3.27332 17.53738 -12.74981 1.000 9.04905 86 TYR A O 1
ATOM 639 N N . CYS A 1 86 ? 3.92476 15.39505 -12.84750 1.000 10.77987 87 CYS A N 1
ATOM 640 C CA . CYS A 1 86 ? 3.57471 15.14836 -11.45873 1.000 11.00322 87 CYS A CA 1
ATOM 641 C C . CYS A 1 86 ? 4.82104 15.38585 -10.61670 1.000 10.92562 87 CYS A C 1
ATOM 642 O O . CYS A 1 86 ? 5.93263 15.29262 -11.12669 1.000 11.60243 87 CYS A O 1
ATOM 645 N N . GLN A 1 87 ? 4.63558 15.73576 -9.34191 1.000 10.68498 88 GLN A N 1
ATOM 646 C CA . GLN A 1 87 ? 5.76355 15.79501 -8.41669 1.000 10.50848 88 GLN A CA 1
ATOM 647 C C . GLN A 1 87 ? 5.35021 15.19909 -7.07418 1.000 13.54219 88 GLN A C 1
ATOM 648 O O . GLN A 1 87 ? 4.17299 15.21675 -6.69915 1.000 11.64865 88 GLN A O 1
ATOM 654 N N . ALA A 1 88 ? 6.34736 14.71382 -6.32899 1.000 13.28194 89 ALA A N 1
ATOM 655 C CA . ALA A 1 88 ? 6.14736 14.20942 -4.97421 1.000 12.64878 89 ALA A CA 1
ATOM 656 C C . ALA A 1 88 ? 7.46625 14.29597 -4.22155 1.000 14.18740 89 ALA A C 1
ATOM 657 O O . ALA A 1 88 ? 8.53982 14.35797 -4.82722 1.000 14.26320 89 ALA A O 1
ATOM 659 N N . TRP A 1 89 ? 7.37726 14.28239 -2.89488 1.000 11.79827 90 TRP A N 1
ATOM 660 C CA . TRP A 1 89 ? 8.55952 14.23507 -2.03814 1.000 14.46887 90 TRP A CA 1
ATOM 661 C C . TRP A 1 89 ? 8.75742 12.81310 -1.52293 1.000 15.80139 90 TRP A C 1
ATOM 662 O O . TRP A 1 89 ? 7.80741 12.16577 -1.07260 1.000 15.47215 90 TRP A O 1
ATOM 673 N N . ASP A 1 90 ? 9.98854 12.32747 -1.58356 1.000 16.76145 91 ASP A N 1
ATOM 674 C CA . ASP A 1 90 ? 10.35003 11.07082 -0.93899 1.000 17.95632 91 ASP A CA 1
ATOM 675 C C . ASP A 1 90 ? 11.65072 11.31391 -0.19704 1.000 19.78241 91 ASP A C 1
ATOM 676 O O . ASP A 1 90 ? 12.64985 11.69685 -0.81266 1.000 18.39563 91 ASP A O 1
ATOM 681 N N . SER A 1 91 ? 11.61751 11.16813 1.12323 1.000 19.00980 92 SER A N 1
ATOM 682 C CA . SER A 1 91 ? 12.82776 11.23089 1.93871 1.000 21.99065 92 SER A CA 1
ATOM 683 C C . SER A 1 91 ? 13.60844 12.52448 1.69726 1.000 20.57733 92 SER A C 1
ATOM 684 O O . SER A 1 91 ? 14.79665 12.51354 1.36703 1.000 22.04910 92 SER A O 1
ATOM 687 N N . SER A 1 92 ? 12.92182 13.65703 1.85658 1.000 20.18772 93 SER A N 1
ATOM 688 C CA . SER A 1 92 ? 13.53090 14.98658 1.73503 1.000 22.10903 93 SER A CA 1
ATOM 689 C C . SER A 1 92 ? 14.19357 15.19932 0.38536 1.000 17.05716 93 SER A C 1
ATOM 690 O O . SER A 1 92 ? 15.11092 16.00688 0.26913 1.000 19.35098 93 SER A O 1
ATOM 693 N N . ALA A 1 93 ? 13.74869 14.46888 -0.63284 1.000 18.78794 94 ALA A N 1
ATOM 694 C CA . ALA A 1 93 ? 14.08463 14.73447 -2.02102 1.000 17.24458 94 ALA A CA 1
ATOM 695 C C . ALA A 1 93 ? 12.80131 15.01777 -2.79655 1.000 17.30502 94 ALA A C 1
ATOM 696 O O . ALA A 1 93 ? 11.79115 14.32089 -2.62093 1.000 15.86081 94 ALA A O 1
ATOM 698 N N . LEU A 1 94 ? 12.84161 16.04135 -3.64947 1.000 13.23073 95 LEU A N 1
ATOM 699 C CA . LEU A 1 94 ? 11.73620 16.34262 -4.55997 1.000 15.58586 95 LEU A CA 1
ATOM 700 C C . LEU A 1 94 ? 11.94454 15.60857 -5.88430 1.000 14.82308 95 LEU A C 1
ATOM 701 O O . LEU A 1 94 ? 12.99219 15.76463 -6.51893 1.000 12.79268 95 LEU A O 1
ATOM 706 N N . VAL A 1 95 ? 10.93241 14.84545 -6.31626 1.000 9.40764 96 VAL A N 1
ATOM 707 C CA . VAL A 1 95 ? 11.01094 14.00704 -7.50952 1.000 13.35512 96 VAL A CA 1
ATOM 708 C C . VAL A 1 95 ? 9.95117 14.47797 -8.50275 1.000 13.24963 96 VAL A C 1
ATOM 709 O O . VAL A 1 95 ? 8.83092 14.81783 -8.11704 1.000 11.70708 96 VAL A O 1
ATOM 713 N N . PHE A 1 96 ? 10.30383 14.52663 -9.77407 1.000 11.35804 97 PHE A N 1
ATOM 714 C CA . PHE A 1 96 ? 9.33125 14.81947 -10.81511 1.000 12.43861 97 PHE A CA 1
ATOM 715 C C . PHE A 1 96 ? 9.13134 13.58792 -11.68030 1.000 14.28249 97 PHE A C 1
ATOM 716 O O . PHE A 1 96 ? 10.08530 12.86042 -11.95748 1.000 12.02852 97 PHE A O 1
ATOM 724 N N . GLY A 1 97 ? 7.90200 13.37716 -12.14137 1.000 11.19991 98 GLY A N 1
ATOM 725 C CA . GLY A 1 97 ? 7.68981 12.43844 -13.21839 1.000 13.15066 98 GLY A CA 1
ATOM 726 C C . GLY A 1 97 ? 8.36219 12.91963 -14.49127 1.000 12.06890 98 GLY A C 1
ATOM 727 O O . GLY A 1 97 ? 8.80087 14.06613 -14.62274 1.000 9.23604 98 GLY A O 1
ATOM 728 N N . GLY A 1 98 ? 8.45760 12.00926 -15.45313 1.000 14.30624 99 GLY A N 1
ATOM 729 C CA . GLY A 1 98 ? 9.13272 12.36673 -16.68990 1.000 13.90716 99 GLY A CA 1
ATOM 730 C C . GLY A 1 98 ? 8.34343 13.29863 -17.58846 1.000 13.93855 99 GLY A C 1
ATOM 731 O O . GLY A 1 98 ? 8.87491 13.73480 -18.61402 1.000 14.48352 99 GLY A O 1
ATOM 732 N N . GLY A 1 99 ? 7.09839 13.61441 -17.23162 1.000 11.61959 100 GLY A N 1
ATOM 733 C CA . GLY A 1 99 ? 6.27270 14.46852 -18.06810 1.000 11.61148 100 GLY A CA 1
ATOM 734 C C . GLY A 1 99 ? 5.50064 13.74402 -19.15312 1.000 13.26866 100 GLY A C 1
ATOM 735 O O . GLY A 1 99 ? 6.01336 12.80965 -19.79003 1.000 11.86139 100 GLY A O 1
ATOM 736 N N . THR A 1 100 ? 4.25812 14.17451 -19.36379 1.000 11.31677 101 THR A N 1
ATOM 737 C CA . THR A 1 100 ? 3.39770 13.67411 -20.42329 1.000 11.69844 101 THR A CA 1
ATOM 738 C C . THR A 1 100 ? 3.06924 14.82719 -21.35714 1.000 15.16916 101 THR A C 1
ATOM 739 O O . THR A 1 100 ? 2.57494 15.87164 -20.91612 1.000 12.66397 101 THR A O 1
ATOM 743 N N . LYS A 1 101 ? 3.34733 14.64736 -22.64355 1.000 14.49791 102 LYS A N 1
ATOM 744 C CA . LYS A 1 101 ? 3.03571 15.67281 -23.62643 1.000 15.47512 102 LYS A CA 1
ATOM 745 C C . LYS A 1 101 ? 1.59969 15.45897 -24.10013 1.000 16.69129 102 LYS A C 1
ATOM 746 O O . LYS A 1 101 ? 1.28055 14.43160 -24.71095 1.000 14.51011 102 LYS A O 1
ATOM 750 N N . LEU A 1 102 ? 0.72943 16.41474 -23.77632 1.000 14.87056 103 LEU A N 1
ATOM 751 C CA . LEU A 1 102 ? -0.66836 16.37303 -24.18480 1.000 16.15557 103 LEU A CA 1
ATOM 752 C C . LEU A 1 102 ? -0.85313 17.13959 -25.49252 1.000 15.06363 103 LEU A C 1
ATOM 753 O O . LEU A 1 102 ? -0.52274 18.32918 -25.57487 1.000 14.19518 103 LEU A O 1
ATOM 758 N N . THR A 1 103 ? -1.39535 16.46493 -26.50361 1.000 18.07640 104 THR A N 1
ATOM 759 C CA . THR A 1 103 ? -1.71660 17.06973 -27.79526 1.000 19.31180 104 THR A CA 1
ATOM 760 C C . THR A 1 103 ? -3.22874 17.12838 -27.96215 1.000 21.87002 104 THR A C 1
ATOM 761 O O . THR A 1 103 ? -3.92116 16.12719 -27.74553 1.000 20.45138 104 THR A O 1
ATOM 765 N N . VAL A 1 104 ? -3.74025 18.29261 -28.34006 1.000 22.69735 105 VAL A N 1
ATOM 766 C CA . VAL A 1 104 ? -5.16473 18.46632 -28.59264 1.000 27.12685 105 VAL A CA 1
ATOM 767 C C . VAL A 1 104 ? -5.32077 18.69418 -30.08803 1.000 33.82545 105 VAL A C 1
ATOM 768 O O . VAL A 1 104 ? -5.09002 19.80296 -30.58312 1.000 33.43035 105 VAL A O 1
ATOM 772 N N . LEU A 1 105 ? -5.71090 17.64703 -30.80757 1.000 41.58926 106 LEU A N 1
ATOM 773 C CA . LEU A 1 105 ? -5.86383 17.71633 -32.25447 1.000 46.55445 106 LEU A CA 1
ATOM 774 C C . LEU A 1 105 ? -6.62861 16.50528 -32.76331 1.000 52.04516 106 LEU A C 1
ATOM 775 O O . LEU A 1 105 ? -6.07913 15.69013 -33.50264 1.000 64.16729 106 LEU A O 1
ATOM 777 N N . GLY B 2 7 ? 17.80961 36.01141 -20.20226 1.000 26.37798 8 GLY B N 1
ATOM 778 C CA . GLY B 2 7 ? 16.85021 34.94982 -20.47333 1.000 26.53744 8 GLY B CA 1
ATOM 779 C C . GLY B 2 7 ? 17.42196 33.79558 -21.28495 1.000 24.49700 8 GLY B C 1
ATOM 780 O O . GLY B 2 7 ? 16.82721 32.71850 -21.34881 1.000 21.05730 8 GLY B O 1
ATOM 781 N N . ALA B 2 8 ? 18.57189 34.03969 -21.91945 1.000 25.60839 9 ALA B N 1
ATOM 782 C CA . ALA B 2 8 ? 19.33091 33.01414 -22.62534 1.000 26.05394 9 ALA B CA 1
ATOM 783 C C . ALA B 2 8 ? 20.80600 33.38710 -22.57543 1.000 31.90019 9 ALA B C 1
ATOM 784 O O . ALA B 2 8 ? 21.17178 34.50562 -22.94712 1.000 31.72380 9 ALA B O 1
ATOM 786 N N . GLU B 2 9 ? 21.64375 32.45914 -22.11369 1.000 30.79562 10 GLU B N 1
ATOM 787 C CA . GLU B 2 9 ? 23.07324 32.69043 -21.93191 1.000 35.47488 10 GLU B CA 1
ATOM 788 C C . GLU B 2 9 ? 23.85274 31.54549 -22.57231 1.000 36.78369 10 GLU B C 1
ATOM 789 O O . GLU B 2 9 ? 23.34443 30.42669 -22.71941 1.000 31.65170 10 GLU B O 1
ATOM 795 N N . VAL B 2 10 ? 25.10144 31.83444 -22.94522 1.000 33.21128 11 VAL B N 1
ATOM 796 C CA . VAL B 2 10 ? 26.01253 30.84975 -23.52646 1.000 32.13657 11 VAL B CA 1
ATOM 797 C C . VAL B 2 10 ? 27.24798 30.76770 -22.64055 1.000 34.69260 11 VAL B C 1
ATOM 798 O O . VAL B 2 10 ? 27.96507 31.76418 -22.46973 1.000 36.57311 11 VAL B O 1
ATOM 802 N N . LYS B 2 11 ? 27.50080 29.58608 -22.08350 1.000 34.16370 12 LYS B N 1
ATOM 803 C CA . LYS B 2 11 ? 28.66601 29.35551 -21.24481 1.000 35.08447 12 LYS B CA 1
ATOM 804 C C . LYS B 2 11 ? 29.62682 28.39482 -21.93459 1.000 34.13187 12 LYS B C 1
ATOM 805 O O . LYS B 2 11 ? 29.21293 27.52095 -22.69775 1.000 34.52923 12 LYS B O 1
ATOM 811 N N . LYS B 2 12 ? 30.93997 28.57755 -21.66648 1.000 34.49264 13 LYS B N 1
ATOM 812 C CA . LYS B 2 12 ? 31.87907 27.61985 -22.23194 1.000 38.68041 13 LYS B CA 1
ATOM 813 C C . LYS B 2 12 ? 32.03616 26.41407 -21.30742 1.000 36.30330 13 LYS B C 1
ATOM 814 O O . LYS B 2 12 ? 31.78127 26.51168 -20.10029 1.000 32.28118 13 LYS B O 1
ATOM 816 N N . PRO B 2 13 ? 32.42703 25.26579 -21.86532 1.000 39.23553 14 PRO B N 1
ATOM 817 C CA . PRO B 2 13 ? 32.64573 24.07709 -21.03532 1.000 35.89400 14 PRO B CA 1
ATOM 818 C C . PRO B 2 13 ? 33.63733 24.35345 -19.91492 1.000 33.92343 14 PRO B C 1
ATOM 819 O O . PRO B 2 13 ? 34.63037 25.05748 -20.09667 1.000 34.60243 14 PRO B O 1
ATOM 823 N N . GLY B 2 14 ? 33.35007 23.80162 -18.73743 1.000 29.84142 15 GLY B N 1
ATOM 824 C CA . GLY B 2 14 ? 34.17467 24.05036 -17.57572 1.000 30.71648 15 GLY B CA 1
ATOM 825 C C . GLY B 2 14 ? 33.90319 25.35300 -16.84931 1.000 31.32147 15 GLY B C 1
ATOM 826 O O . GLY B 2 14 ? 34.45542 25.55404 -15.75395 1.000 30.52535 15 GLY B O 1
ATOM 827 N N . SER B 2 15 ? 33.07811 26.24476 -17.40897 1.000 28.12227 16 SER B N 1
ATOM 828 C CA . SER B 2 15 ? 32.73696 27.47546 -16.71850 1.000 26.57619 16 SER B CA 1
ATOM 829 C C . SER B 2 15 ? 31.62921 27.20939 -15.70445 1.000 31.01863 16 SER B C 1
ATOM 830 O O . SER B 2 15 ? 31.17697 26.07780 -15.50538 1.000 25.60644 16 SER B O 1
ATOM 833 N N . SER B 2 16 ? 31.16896 28.27838 -15.06785 1.000 31.87237 17 SER B N 1
ATOM 834 C CA . SER B 2 16 ? 30.18952 28.18637 -14.00159 1.000 31.96883 17 SER B CA 1
ATOM 835 C C . SER B 2 16 ? 28.99092 29.06742 -14.33785 1.000 31.63468 17 SER B C 1
ATOM 836 O O . SER B 2 16 ? 29.10946 30.03418 -15.09333 1.000 33.04971 17 SER B O 1
ATOM 839 N N . VAL B 2 17 ? 27.82048 28.69962 -13.81707 1.000 25.27780 18 VAL B N 1
ATOM 840 C CA . VAL B 2 17 ? 26.61719 29.51932 -13.92327 1.000 26.18121 18 VAL B CA 1
ATOM 841 C C . VAL B 2 17 ? 25.99595 29.67742 -12.53709 1.000 25.78801 18 VAL B C 1
ATOM 842 O O . VAL B 2 17 ? 25.95056 28.72644 -11.74748 1.000 23.51798 18 VAL B O 1
ATOM 846 N N . LYS B 2 18 ? 25.54732 30.89301 -12.22958 1.000 24.09475 19 LYS B N 1
ATOM 847 C CA . LYS B 2 18 ? 24.77626 31.16485 -11.02298 1.000 23.14753 19 LYS B CA 1
ATOM 848 C C . LYS B 2 18 ? 23.35735 31.57973 -11.38446 1.000 23.21251 19 LYS B C 1
ATOM 849 O O . LYS B 2 18 ? 23.14635 32.46637 -12.22232 1.000 24.94423 19 LYS B O 1
ATOM 855 N N . VAL B 2 19 ? 22.39412 30.94106 -10.73753 1.000 20.55222 20 VAL B N 1
ATOM 856 C CA . VAL B 2 19 ? 20.98178 31.25329 -10.88677 1.000 19.56909 20 VAL B CA 1
ATOM 857 C C . VAL B 2 19 ? 20.51208 31.80889 -9.54881 1.000 21.78627 20 VAL B C 1
ATOM 858 O O . VAL B 2 19 ? 20.59477 31.12104 -8.52202 1.000 19.22286 20 VAL B O 1
ATOM 862 N N . SER B 2 20 ? 20.06949 33.06215 -9.53520 1.000 20.47099 21 SER B N 1
ATOM 863 C CA . SER B 2 20 ? 19.68340 33.69483 -8.28458 1.000 22.45844 21 SER B CA 1
ATOM 864 C C . SER B 2 20 ? 18.16506 33.82286 -8.19994 1.000 24.75462 21 SER B C 1
ATOM 865 O O . SER B 2 20 ? 17.47802 33.95388 -9.21676 1.000 21.19827 21 SER B O 1
ATOM 868 N N . CYS B 2 21 ? 17.64624 33.73562 -6.97239 1.000 21.54896 22 CYS B N 1
ATOM 869 C CA . CYS B 2 21 ? 16.21570 33.81481 -6.69740 1.000 25.03483 22 CYS B CA 1
ATOM 870 C C . CYS B 2 21 ? 15.98317 34.78592 -5.54821 1.000 27.87245 22 CYS B C 1
ATOM 871 O O . CYS B 2 21 ? 16.81226 34.90021 -4.64546 1.000 23.36867 22 CYS B O 1
ATOM 874 N N . GLU B 2 22 ? 14.84247 35.47816 -5.58166 1.000 28.20097 23 GLU B N 1
ATOM 875 C CA . GLU B 2 22 ? 14.49477 36.39492 -4.50131 1.000 28.06823 23 GLU B CA 1
ATOM 876 C C . GLU B 2 22 ? 14.29619 35.61811 -3.21078 1.000 34.54679 23 GLU B C 1
ATOM 877 O O . GLU B 2 22 ? 13.47759 34.69433 -3.15391 1.000 33.95709 23 GLU B O 1
ATOM 879 N N . ALA B 2 23 ? 15.05690 35.98115 -2.18173 1.000 36.90752 24 ALA B N 1
ATOM 880 C CA . ALA B 2 23 ? 14.98261 35.29162 -0.89798 1.000 37.45555 24 ALA B CA 1
ATOM 881 C C . ALA B 2 23 ? 13.89145 35.90111 -0.02549 1.000 43.07484 24 ALA B C 1
ATOM 882 O O . ALA B 2 23 ? 13.67607 37.11419 -0.04371 1.000 43.74792 24 ALA B O 1
ATOM 884 N N . ASN B 2 30 ? 5.35842 33.21775 4.09164 1.000 32.92090 31 ASN B N 1
ATOM 885 C CA . ASN B 2 30 ? 6.57426 32.48891 4.43792 1.000 27.54895 31 ASN B CA 1
ATOM 886 C C . ASN B 2 30 ? 6.79041 31.44148 3.34871 1.000 25.91356 31 ASN B C 1
ATOM 887 O O . ASN B 2 30 ? 5.90317 30.60979 3.10721 1.000 22.10749 31 ASN B O 1
ATOM 892 N N . TYR B 2 31 ? 7.94076 31.46202 2.67333 1.000 22.01202 32 TYR B N 1
ATOM 893 C CA . TYR B 2 31 ? 8.05795 30.74791 1.40772 1.000 18.89841 32 TYR B CA 1
ATOM 894 C C . TYR B 2 31 ? 9.27236 29.83119 1.37386 1.000 17.63605 32 TYR B C 1
ATOM 895 O O . TYR B 2 31 ? 10.23700 29.98740 2.13325 1.000 17.54525 32 TYR B O 1
ATOM 897 N N . VAL B 2 32 ? 9.19673 28.87173 0.45813 1.000 16.95846 33 VAL B N 1
ATOM 898 C CA . VAL B 2 32 ? 10.27854 27.95705 0.14419 1.000 13.68741 33 VAL B CA 1
ATOM 899 C C . VAL B 2 32 ? 10.72684 28.27361 -1.27278 1.000 16.08914 33 VAL B C 1
ATOM 900 O O . VAL B 2 32 ? 9.88717 28.46441 -2.16597 1.000 16.52498 33 VAL B O 1
ATOM 904 N N . ILE B 2 33 ? 12.04670 28.33018 -1.48451 1.000 13.73285 34 ILE B N 1
ATOM 905 C CA . ILE B 2 33 ? 12.62420 28.54758 -2.80796 1.000 16.36373 34 ILE B CA 1
ATOM 906 C C . ILE B 2 33 ? 13.09916 27.20592 -3.34720 1.000 15.38267 34 ILE B C 1
ATOM 907 O O . ILE B 2 33 ? 13.70626 26.41623 -2.61335 1.000 15.60588 34 ILE B O 1
ATOM 912 N N . THR B 2 34 ? 12.84679 26.93694 -4.62339 1.000 14.13146 35 THR B N 1
ATOM 913 C CA . THR B 2 34 ? 13.37990 25.71931 -5.21175 1.000 15.18930 35 THR B CA 1
ATOM 914 C C . THR B 2 34 ? 13.94403 26.02093 -6.59163 1.000 15.87271 35 THR B C 1
ATOM 915 O O . THR B 2 34 ? 13.46039 26.91027 -7.30239 1.000 15.24461 35 THR B O 1
ATOM 919 N N . TRP B 2 35 ? 15.00854 25.29749 -6.94342 1.000 13.36461 36 TRP B N 1
ATOM 920 C CA . TRP B 2 35 ? 15.64962 25.43119 -8.24300 1.000 12.22115 36 TRP B CA 1
ATOM 921 C C . TRP B 2 35 ? 15.40650 24.16349 -9.04532 1.000 13.64047 36 TRP B C 1
ATOM 922 O O . TRP B 2 35 ? 15.62926 23.05381 -8.54576 1.000 10.50717 36 TRP B O 1
ATOM 933 N N . VAL B 2 36 ? 14.95315 24.33092 -10.28836 1.000 10.53943 37 VAL B N 1
ATOM 934 C CA . VAL B 2 36 ? 14.61311 23.20857 -11.15111 1.000 11.46623 37 VAL B CA 1
ATOM 935 C C . VAL B 2 36 ? 15.20055 23.48915 -12.53149 1.000 12.56283 37 VAL B C 1
ATOM 936 O O . VAL B 2 36 ? 15.27189 24.64093 -12.96585 1.000 11.22485 37 VAL B O 1
ATOM 940 N N . ARG B 2 37 ? 15.65280 22.44671 -13.22219 1.000 9.62066 38 ARG B N 1
ATOM 941 C CA . ARG B 2 37 ? 16.11453 22.64903 -14.58697 1.000 12.78834 38 ARG B CA 1
ATOM 942 C C . ARG B 2 37 ? 15.40594 21.68073 -15.51898 1.000 16.78762 38 ARG B C 1
ATOM 943 O O . ARG B 2 37 ? 14.96773 20.59350 -15.11220 1.000 11.33148 38 ARG B O 1
ATOM 951 N N . GLN B 2 38 ? 15.26461 22.12273 -16.76646 1.000 14.01633 39 GLN B N 1
ATOM 952 C CA . GLN B 2 38 ? 14.55531 21.39681 -17.81304 1.000 16.67338 39 GLN B CA 1
ATOM 953 C C . GLN B 2 38 ? 15.54114 21.19413 -18.96283 1.000 17.73842 39 GLN B C 1
ATOM 954 O O . GLN B 2 38 ? 15.75568 22.08822 -19.78254 1.000 17.28894 39 GLN B O 1
ATOM 960 N N . ALA B 2 39 ? 16.17063 20.04674 -18.98650 1.000 23.09425 40 ALA B N 1
ATOM 961 C CA . ALA B 2 39 ? 17.09399 19.67958 -20.04644 1.000 24.48842 40 ALA B CA 1
ATOM 962 C C . ALA B 2 39 ? 16.30476 19.20154 -21.26577 1.000 27.74736 40 ALA B C 1
ATOM 963 O O . ALA B 2 39 ? 15.32356 18.46995 -21.11658 1.000 29.55959 40 ALA B O 1
ATOM 965 N N . PRO B 2 40 ? 16.69617 19.60355 -22.47305 1.000 29.95973 41 PRO B N 1
ATOM 966 C CA . PRO B 2 40 ? 15.89947 19.23835 -23.65468 1.000 32.42973 41 PRO B CA 1
ATOM 967 C C . PRO B 2 40 ? 15.73464 17.73222 -23.73219 1.000 33.35788 41 PRO B C 1
ATOM 968 O O . PRO B 2 40 ? 16.71049 16.98409 -23.70176 1.000 35.36369 41 PRO B O 1
ATOM 972 N N . GLY B 2 41 ? 14.48024 17.29235 -23.76010 1.000 38.46290 42 GLY B N 1
ATOM 973 C CA . GLY B 2 41 ? 14.17497 15.87841 -23.78694 1.000 40.68390 42 GLY B CA 1
ATOM 974 C C . GLY B 2 41 ? 14.39027 15.13655 -22.48845 1.000 44.13023 42 GLY B C 1
ATOM 975 O O . GLY B 2 41 ? 14.62077 13.92133 -22.51863 1.000 44.37163 42 GLY B O 1
ATOM 976 N N . GLN B 2 42 ? 14.31080 15.81799 -21.33604 1.000 35.54492 43 GLN B N 1
ATOM 977 C CA . GLN B 2 42 ? 14.53839 15.12967 -20.07088 1.000 33.45741 43 GLN B CA 1
ATOM 978 C C . GLN B 2 42 ? 13.61423 15.59346 -18.94906 1.000 35.33924 43 GLN B C 1
ATOM 979 O O . GLN B 2 42 ? 13.83270 15.20971 -17.79271 1.000 34.34616 43 GLN B O 1
ATOM 981 N N . GLY B 2 43 ? 12.59177 16.38802 -19.23849 1.000 29.25814 44 GLY B N 1
ATOM 982 C CA . GLY B 2 43 ? 11.67545 16.77726 -18.18826 1.000 22.87024 44 GLY B CA 1
ATOM 983 C C . GLY B 2 43 ? 12.33655 17.66815 -17.14517 1.000 19.68080 44 GLY B C 1
ATOM 984 O O . GLY B 2 43 ? 13.42378 18.19861 -17.32944 1.000 23.97523 44 GLY B O 1
ATOM 985 N N . LEU B 2 44 ? 11.65081 17.81051 -16.02152 1.000 17.29550 45 LEU B N 1
ATOM 986 C CA . LEU B 2 44 ? 12.14517 18.64463 -14.93439 1.000 16.01432 45 LEU B CA 1
ATOM 987 C C . LEU B 2 44 ? 12.96653 17.82657 -13.94106 1.000 15.62190 45 LEU B C 1
ATOM 988 O O . LEU B 2 44 ? 12.63300 16.67704 -13.63813 1.000 9.73117 45 LEU B O 1
ATOM 993 N N . GLU B 2 45 ? 14.06514 18.41937 -13.45369 1.000 13.97031 46 GLU B N 1
ATOM 994 C CA . GLU B 2 45 ? 14.88794 17.78065 -12.43673 1.000 14.66046 46 GLU B CA 1
ATOM 995 C C . GLU B 2 45 ? 15.20829 18.78285 -11.34346 1.000 12.66670 46 GLU B C 1
ATOM 996 O O . GLU B 2 45 ? 15.63967 19.90451 -11.62303 1.000 13.00410 46 GLU B O 1
ATOM 1002 N N . TRP B 2 46 ? 14.96014 18.37562 -10.10686 1.000 11.36279 47 TRP B N 1
ATOM 1003 C CA . TRP B 2 46 ? 15.22241 19.21307 -8.94873 1.000 13.65775 47 TRP B CA 1
ATOM 1004 C C . TRP B 2 46 ? 16.72145 19.43196 -8.77618 1.000 11.99509 47 TRP B C 1
ATOM 1005 O O . TRP B 2 46 ? 17.52051 18.51964 -8.95724 1.000 12.70265 47 TRP B O 1
ATOM 1016 N N . MET B 2 47 ? 17.10861 20.65424 -8.43993 1.000 11.45915 48 MET B N 1
ATOM 1017 C CA . MET B 2 47 ? 18.50462 20.91350 -8.13139 1.000 12.89473 48 MET B CA 1
ATOM 1018 C C . MET B 2 47 ? 18.74261 21.21162 -6.65882 1.000 14.43230 48 MET B C 1
ATOM 1019 O O . MET B 2 47 ? 19.88190 21.08369 -6.19472 1.000 16.11702 48 MET B O 1
ATOM 1024 N N . GLY B 2 48 ? 17.70503 21.55639 -5.91431 1.000 12.94378 49 GLY B N 1
ATOM 1025 C CA . GLY B 2 48 ? 17.83966 21.82089 -4.49642 1.000 14.19840 49 GLY B CA 1
ATOM 1026 C C . GLY B 2 48 ? 16.85341 22.89404 -4.08641 1.000 15.28166 49 GLY B C 1
ATOM 1027 O O . GLY B 2 48 ? 16.10682 23.42823 -4.90314 1.000 13.34533 49 GLY B O 1
ATOM 1028 N N . GLY B 2 49 ? 16.85797 23.18849 -2.78767 1.000 12.37652 50 GLY B N 1
ATOM 1029 C CA . GLY B 2 49 ? 15.89627 24.12188 -2.23598 1.000 15.57328 50 GLY B CA 1
ATOM 1030 C C . GLY B 2 49 ? 16.47948 24.92759 -1.09462 1.000 16.13055 50 GLY B C 1
ATOM 1031 O O . GLY B 2 49 ? 17.54606 24.61317 -0.55311 1.000 12.37469 50 GLY B O 1
ATOM 1032 N N . PHE B 2 50 ? 15.74910 25.97925 -0.72605 1.000 12.81607 51 PHE B N 1
ATOM 1033 C CA . PHE B 2 50 ? 16.24129 26.93199 0.25863 1.000 15.76282 51 PHE B CA 1
ATOM 1034 C C . PHE B 2 50 ? 15.06412 27.61412 0.92507 1.000 14.86690 51 PHE B C 1
ATOM 1035 O O . PHE B 2 50 ? 14.14833 28.08556 0.24287 1.000 14.62251 51 PHE B O 1
ATOM 1043 N N . ILE B 2 51 ? 15.09906 27.67356 2.24868 1.000 14.93189 52 ILE B N 1
ATOM 1044 C CA . ILE B 2 51 ? 14.03320 28.31182 3.01475 1.000 15.71106 52 ILE B CA 1
ATOM 1045 C C . ILE B 2 51 ? 14.58736 29.55190 3.69867 1.000 16.70711 52 ILE B C 1
ATOM 1046 O O . ILE B 2 51 ? 15.31163 29.43606 4.69730 1.000 17.75548 52 ILE B O 1
ATOM 1051 N N . PRO B 2 52 ? 14.28101 30.74709 3.19043 1.000 16.57406 53 PRO B N 1
ATOM 1052 C CA . PRO B 2 52 ? 14.88870 31.96856 3.75283 1.000 17.87285 53 PRO B CA 1
ATOM 1053 C C . PRO B 2 52 ? 14.71079 32.15210 5.25590 1.000 19.28024 53 PRO B C 1
ATOM 1054 O O . PRO B 2 52 ? 15.68193 32.53075 5.92522 1.000 21.79131 53 PRO B O 1
ATOM 1058 N N . ASP B 2 53 ? 13.52026 31.90933 5.81711 1.000 19.53169 54 ASP B N 1
ATOM 1059 C CA . ASP B 2 53 ? 13.32982 32.22486 7.23718 1.000 22.51180 54 ASP B CA 1
ATOM 1060 C C . ASP B 2 53 ? 14.12246 31.30975 8.16072 1.000 23.42022 54 ASP B C 1
ATOM 1061 O O . ASP B 2 53 ? 14.39973 31.69375 9.30720 1.000 26.54288 54 ASP B O 1
ATOM 1066 N N . PHE B 2 54 ? 14.49584 30.12068 7.69214 1.000 20.38901 55 PHE B N 1
ATOM 1067 C CA . PHE B 2 54 ? 15.26444 29.16997 8.48914 1.000 21.91994 55 PHE B CA 1
ATOM 1068 C C . PHE B 2 54 ? 16.66482 28.93177 7.94469 1.000 20.39400 55 PHE B C 1
ATOM 1069 O O . PHE B 2 54 ? 17.44566 28.21761 8.57968 1.000 21.91994 55 PHE B O 1
ATOM 1077 N N . ARG B 2 55 ? 17.01122 29.53480 6.80868 1.000 19.62801 56 ARG B N 1
ATOM 1078 C CA . ARG B 2 55 ? 18.34561 29.44858 6.20986 1.000 20.68593 56 ARG B CA 1
ATOM 1079 C C . ARG B 2 55 ? 18.76198 28.01496 5.88370 1.000 19.24523 56 ARG B C 1
ATOM 1080 O O . ARG B 2 55 ? 19.95285 27.73147 5.76796 1.000 18.80559 56 ARG B O 1
ATOM 1088 N N . THR B 2 56 ? 17.80572 27.10700 5.72251 1.000 17.87022 57 THR B N 1
ATOM 1089 C CA . THR B 2 56 ? 18.08975 25.70275 5.45756 1.000 17.63501 57 THR B CA 1
ATOM 1090 C C . THR B 2 56 ? 18.12515 25.43953 3.95934 1.000 17.24040 57 THR B C 1
ATOM 1091 O O . THR B 2 56 ? 17.14638 25.70792 3.25367 1.000 16.15410 57 THR B O 1
ATOM 1095 N N . ALA B 2 57 ? 19.23060 24.86704 3.49323 1.000 16.65970 58 ALA B N 1
ATOM 1096 C CA . ALA B 2 57 ? 19.40585 24.45752 2.10700 1.000 16.64001 58 ALA B CA 1
ATOM 1097 C C . ALA B 2 57 ? 19.39318 22.93629 2.00465 1.000 15.65905 58 ALA B C 1
ATOM 1098 O O . ALA B 2 57 ? 20.12913 22.26561 2.73834 1.000 15.15516 58 ALA B O 1
ATOM 1100 N N . MET B 2 58 ? 18.55037 22.40009 1.10613 1.000 13.82342 59 MET B N 1
ATOM 1101 C CA . MET B 2 58 ? 18.56508 20.99318 0.69104 1.000 15.30399 59 MET B CA 1
ATOM 1102 C C . MET B 2 58 ? 19.17626 20.82827 -0.68231 1.000 15.53970 59 MET B C 1
ATOM 1103 O O . MET B 2 58 ? 18.79885 21.53395 -1.61847 1.000 12.52448 59 MET B O 1
ATOM 1108 N N . TYR B 2 59 ? 20.05307 19.83803 -0.80620 1.000 13.30201 60 TYR B N 1
ATOM 1109 C CA . TYR B 2 59 ? 20.71973 19.52178 -2.05760 1.000 14.65483 60 TYR B CA 1
ATOM 1110 C C . TYR B 2 59 ? 20.06527 18.32252 -2.73712 1.000 17.50083 60 TYR B C 1
ATOM 1111 O O . TYR B 2 59 ? 19.71564 17.32666 -2.08939 1.000 12.47986 60 TYR B O 1
ATOM 1120 N N . ALA B 2 60 ? 19.90400 18.43041 -4.04972 1.000 13.95275 61 ALA B N 1
ATOM 1121 C CA . ALA B 2 60 ? 19.43774 17.32047 -4.85016 1.000 14.41222 61 ALA B CA 1
ATOM 1122 C C . ALA B 2 60 ? 20.58582 16.37216 -5.16069 1.000 16.48320 61 ALA B C 1
ATOM 1123 O O . ALA B 2 60 ? 21.75902 16.74367 -5.13540 1.000 15.05685 61 ALA B O 1
ATOM 1125 N N . GLN B 2 61 ? 20.22412 15.13358 -5.47093 1.000 15.76241 62 GLN B N 1
ATOM 1126 C CA . GLN B 2 61 ? 21.15834 14.11942 -5.91888 1.000 16.77300 62 GLN B CA 1
ATOM 1127 C C . GLN B 2 61 ? 21.36927 14.21517 -7.42660 1.000 18.30891 62 GLN B C 1
ATOM 1128 O O . GLN B 2 61 ? 20.46236 14.58092 -8.17776 1.000 17.67756 62 GLN B O 1
ATOM 1134 N N . GLY B 2 62 ? 22.57329 13.85989 -7.86898 1.000 18.78884 63 GLY B N 1
ATOM 1135 C CA . GLY B 2 62 ? 22.82527 13.63662 -9.27637 1.000 19.40665 63 GLY B CA 1
ATOM 1136 C C . GLY B 2 62 ? 23.64928 14.68648 -9.99683 1.000 26.05682 63 GLY B C 1
ATOM 1137 O O . GLY B 2 62 ? 23.76395 14.61276 -11.23052 1.000 25.99806 63 GLY B O 1
ATOM 1138 N N . PHE B 2 63 ? 24.22812 15.65682 -9.28487 1.000 21.19643 64 PHE B N 1
ATOM 1139 C CA . PHE B 2 63 ? 25.02110 16.69736 -9.92268 1.000 21.24257 64 PHE B CA 1
ATOM 1140 C C . PHE B 2 63 ? 26.49778 16.59450 -9.56607 1.000 24.04912 64 PHE B C 1
ATOM 1141 O O . PHE B 2 63 ? 27.23688 17.56994 -9.71037 1.000 22.56291 64 PHE B O 1
ATOM 1149 N N . GLN B 2 64 ? 26.94922 15.40525 -9.16334 1.000 23.34239 65 GLN B N 1
ATOM 1150 C CA . GLN B 2 64 ? 28.36021 15.13769 -8.86896 1.000 25.30084 65 GLN B CA 1
ATOM 1151 C C . GLN B 2 64 ? 28.95016 16.179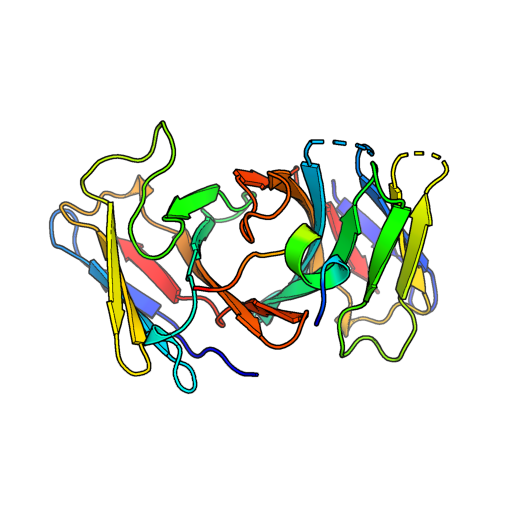27 -7.91775 1.000 22.79866 65 GLN B C 1
ATOM 1152 O O . GLN B 2 64 ? 30.12630 16.52547 -8.00535 1.000 25.38826 65 GLN B O 1
ATOM 1158 N N . GLY B 2 65 ? 28.13371 16.69988 -7.00971 1.000 22.19593 66 GLY B N 1
ATOM 1159 C CA . GLY B 2 65 ? 28.63150 17.62262 -6.01072 1.000 22.66129 66 GLY B CA 1
ATOM 1160 C C . GLY B 2 65 ? 28.99653 18.99679 -6.51183 1.000 23.39408 66 GLY B C 1
ATOM 1161 O O . GLY B 2 65 ? 29.67258 19.74012 -5.80415 1.000 23.60339 66 GLY B O 1
ATOM 1162 N N . ARG B 2 66 ? 28.57336 19.38427 -7.71223 1.000 21.26984 67 ARG B N 1
ATOM 1163 C CA . ARG B 2 66 ? 29.04128 20.66171 -8.22053 1.000 23.10332 67 ARG B CA 1
ATOM 1164 C C . ARG B 2 66 ? 27.99375 21.76150 -8.10768 1.000 21.70198 67 ARG B C 1
ATOM 1165 O O . ARG B 2 66 ? 28.14585 22.82210 -8.72412 1.000 21.45516 67 ARG B O 1
ATOM 1173 N N . VAL B 2 67 ? 26.97969 21.56313 -7.25960 1.000 19.74230 68 VAL B N 1
ATOM 1174 C CA . VAL B 2 67 ? 25.99925 22.59324 -6.92656 1.000 17.87899 68 VAL B CA 1
ATOM 1175 C C . VAL B 2 67 ? 26.37379 23.21062 -5.58563 1.000 19.09845 68 VAL B C 1
ATOM 1176 O O . VAL B 2 67 ? 26.71508 22.49505 -4.63431 1.000 17.82716 68 VAL B O 1
ATOM 1180 N N . THR B 2 68 ? 26.28683 24.53534 -5.49370 1.000 16.33800 69 THR B N 1
ATOM 1181 C CA . THR B 2 68 ? 26.36776 25.22976 -4.21254 1.000 18.33203 69 THR B CA 1
ATOM 1182 C C . THR B 2 68 ? 25.17193 26.16147 -4.05196 1.000 17.76654 69 THR B C 1
ATOM 1183 O O . THR B 2 68 ? 24.84441 26.91759 -4.96802 1.000 19.80027 69 THR B O 1
ATOM 1187 N N . ILE B 2 69 ? 24.51557 26.10576 -2.89675 1.000 17.14759 70 ILE B N 1
ATOM 1188 C CA . ILE B 2 69 ? 23.36154 26.95085 -2.60608 1.000 17.36941 70 ILE B CA 1
ATOM 1189 C C . ILE B 2 69 ? 23.77173 27.93625 -1.52357 1.000 22.03143 70 ILE B C 1
ATOM 1190 O O . ILE B 2 69 ? 24.18368 27.53239 -0.42715 1.000 20.16598 70 ILE B O 1
ATOM 1195 N N . THR B 2 70 ? 23.67443 29.22519 -1.83132 1.000 20.45815 71 THR B N 1
ATOM 1196 C CA . THR B 2 70 ? 24.11186 30.27601 -0.91962 1.000 24.32577 71 THR B CA 1
ATOM 1197 C C . THR B 2 70 ? 23.09168 31.39830 -0.94789 1.000 22.70499 71 THR B C 1
ATOM 1198 O O . THR B 2 70 ? 22.20644 31.43979 -1.80786 1.000 24.82657 71 THR B O 1
ATOM 1202 N N . ALA B 2 71 ? 23.24178 32.32650 -0.00630 1.000 23.23470 72 ALA B N 1
ATOM 1203 C CA . ALA B 2 71 ? 22.33868 33.45632 0.11877 1.000 27.80774 72 ALA B CA 1
ATOM 1204 C C . ALA B 2 71 ? 23.10554 34.64091 0.69247 1.000 29.16592 72 ALA B C 1
ATOM 1205 O O . ALA B 2 71 ? 24.09387 34.46700 1.40585 1.000 29.79401 72 ALA B O 1
ATOM 1207 N N . ASP B 2 72 ? 22.65225 35.84654 0.36929 1.000 38.84022 73 ASP B N 1
ATOM 1208 C CA . ASP B 2 72 ? 23.32678 37.04913 0.85838 1.000 46.88564 73 ASP B CA 1
ATOM 1209 C C . ASP B 2 72 ? 22.85509 37.44624 2.26027 1.000 48.04848 73 ASP B C 1
ATOM 1210 O O . ASP B 2 72 ? 23.04493 38.58329 2.69341 1.000 52.94752 73 ASP B O 1
ATOM 1215 N N . LEU B 2 77 ? 18.41710 37.89483 -1.86636 1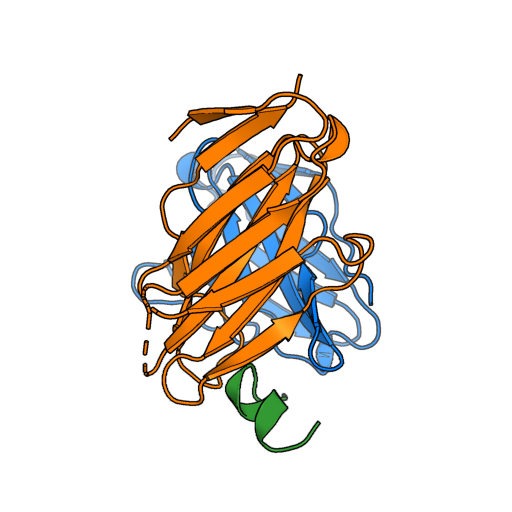.000 29.76626 78 LEU B N 1
ATOM 1216 C CA . LEU B 2 77 ? 18.85465 36.97101 -2.91592 1.000 34.82298 78 LEU B CA 1
ATOM 1217 C C . LEU B 2 77 ? 19.41777 35.64900 -2.38909 1.000 31.30914 78 LEU B C 1
ATOM 1218 O O . LEU B 2 77 ? 20.32247 35.64244 -1.55909 1.000 34.73406 78 LEU B O 1
ATOM 1223 N N . ALA B 2 78 ? 18.89711 34.53207 -2.88488 1.000 27.83239 79 ALA B N 1
ATOM 1224 C CA . ALA B 2 78 ? 19.54309 33.23462 -2.74132 1.000 25.25437 79 ALA B CA 1
ATOM 1225 C C . ALA B 2 78 ? 20.12251 32.83754 -4.09470 1.000 26.38844 79 ALA B C 1
ATOM 1226 O O . ALA B 2 78 ? 19.64638 33.29160 -5.13618 1.000 23.85892 79 ALA B O 1
ATOM 1228 N N . TYR B 2 79 ? 21.16097 31.99294 -4.08186 1.000 25.14621 80 TYR B N 1
ATOM 1229 C CA . TYR B 2 79 ? 21.87433 31.62372 -5.30092 1.000 22.93874 80 TYR B CA 1
ATOM 1230 C C . TYR B 2 79 ? 22.04413 30.11510 -5.39972 1.000 20.66643 80 TYR B C 1
ATOM 1231 O O . TYR B 2 79 ? 22.39533 29.45838 -4.41722 1.000 19.30669 80 TYR B O 1
ATOM 1240 N N . MET B 2 80 ? 21.84559 29.58013 -6.59811 1.000 16.64672 81 MET B N 1
ATOM 1241 C CA . MET B 2 80 ? 22.23864 28.21777 -6.92703 1.000 16.50539 81 MET B CA 1
ATOM 1242 C C . MET B 2 80 ? 23.36951 28.34248 -7.93492 1.000 17.87142 81 MET B C 1
ATOM 1243 O O . MET B 2 80 ? 23.17437 28.90820 -9.01611 1.000 18.50536 81 MET B O 1
ATOM 1248 N N . GLU B 2 81 ? 24.54842 27.85110 -7.57412 1.000 16.14374 82 GLU B N 1
ATOM 1249 C CA . GLU B 2 81 ? 25.70058 27.85917 -8.46504 1.000 18.52938 82 GLU B CA 1
ATOM 1250 C C . GLU B 2 81 ? 26.03457 26.43985 -8.90425 1.000 19.54486 82 GLU B C 1
ATOM 1251 O O . GLU B 2 81 ? 26.19067 25.54562 -8.06493 1.000 17.28054 82 GLU B O 1
ATOM 1257 N N . LEU B 2 82 ? 26.17347 26.25376 -10.21460 1.000 20.34020 83 LEU B N 1
ATOM 1258 C CA . LEU B 2 82 ? 26.58062 24.99682 -10.83200 1.000 17.90943 83 LEU B CA 1
ATOM 1259 C C . LEU B 2 82 ? 27.93093 25.19846 -11.50500 1.000 24.11410 83 LEU B C 1
ATOM 1260 O O . LEU B 2 82 ? 28.04281 25.98962 -12.45195 1.000 20.18282 83 LEU B O 1
ATOM 1265 N N . THR B 2 83 ? 28.95286 24.49076 -11.01795 1.000 21.34806 84 THR B N 1
ATOM 1266 C CA . THR B 2 83 ? 30.30912 24.63319 -11.52567 1.000 23.68990 84 THR B CA 1
ATOM 1267 C C . THR B 2 83 ? 30.61912 23.54865 -12.54763 1.000 23.13668 84 THR B C 1
ATOM 1268 O O . THR B 2 83 ? 29.91497 22.54517 -12.66035 1.000 22.43366 84 THR B O 1
ATOM 1272 N N . ASN B 2 84 ? 31.71289 23.76088 -13.28179 1.000 21.78545 85 ASN B N 1
ATOM 1273 C CA . ASN B 2 84 ? 32.27577 22.76366 -14.18893 1.000 26.18972 85 ASN B CA 1
ATOM 1274 C C . ASN B 2 84 ? 31.23499 22.29004 -15.20284 1.000 24.69269 85 ASN B C 1
ATOM 1275 O O . ASN B 2 84 ? 30.96923 21.09789 -15.36299 1.000 24.81329 85 ASN B O 1
ATOM 1280 N N . LEU B 2 85 ? 30.67641 23.26531 -15.91169 1.000 24.12675 86 LEU B N 1
ATOM 1281 C CA . LEU B 2 85 ? 29.57384 23.01536 -16.82937 1.000 25.55392 86 LEU B CA 1
ATOM 1282 C C . LEU B 2 85 ? 30.01291 22.11068 -17.97377 1.000 31.49427 86 LEU B C 1
ATOM 1283 O O . LEU B 2 85 ? 31.14903 22.18981 -18.45226 1.000 32.12602 86 LEU B O 1
ATOM 1288 N N . ARG B 2 86 ? 29.10508 21.24350 -18.41357 1.000 33.91356 87 ARG B N 1
ATOM 1289 C CA . ARG B 2 86 ? 29.32746 20.46355 -19.62072 1.000 37.86390 87 ARG B CA 1
ATOM 1290 C C . ARG B 2 86 ? 28.06074 20.48180 -20.46402 1.000 35.96812 87 ARG B C 1
ATOM 1291 O O . ARG B 2 86 ? 26.99582 20.92597 -20.02240 1.000 32.28482 87 ARG B O 1
ATOM 1299 N N . SER B 2 87 ? 28.19106 19.96645 -21.68975 1.000 32.17936 88 SER B N 1
ATOM 1300 C CA . SER B 2 87 ? 27.10670 20.05211 -22.66523 1.000 32.45614 88 SER B CA 1
ATOM 1301 C C . SER B 2 87 ? 25.80930 19.44923 -22.13455 1.000 28.46013 88 SER B C 1
ATOM 1302 O O . SER B 2 87 ? 24.71978 19.90739 -22.49582 1.000 28.79073 88 SER B O 1
ATOM 1305 N N . GLU B 2 88 ? 25.90303 18.44049 -21.26516 1.000 28.39023 89 GLU B N 1
ATOM 1306 C CA . GLU B 2 88 ? 24.72582 17.84472 -20.64330 1.000 27.71292 89 GLU B CA 1
ATOM 1307 C C . GLU B 2 88 ? 24.00892 18.80637 -19.70314 1.000 22.47216 89 GLU B C 1
ATOM 1308 O O . GLU B 2 88 ? 22.86957 18.53710 -19.31426 1.000 19.05676 89 GLU B O 1
ATOM 1314 N N . ASP B 2 89 ? 24.66380 19.88784 -19.29691 1.000 20.75756 90 ASP B N 1
ATOM 1315 C CA . ASP B 2 89 ? 24.05821 20.88775 -18.42751 1.000 22.26646 90 ASP B CA 1
ATOM 1316 C C . ASP B 2 89 ? 23.24816 21.93112 -19.19296 1.000 19.79856 90 ASP B C 1
ATOM 1317 O O . ASP B 2 89 ? 22.59147 22.76396 -18.56057 1.000 14.69299 90 ASP B O 1
ATOM 1322 N N . THR B 2 90 ? 23.29908 21.92027 -20.52673 1.000 19.98561 91 THR B N 1
ATOM 1323 C CA . THR B 2 90 ? 22.41931 22.76825 -21.32851 1.000 19.57120 91 THR B CA 1
ATOM 1324 C C . THR B 2 90 ? 20.96954 22.48898 -20.96855 1.000 16.80344 91 THR B C 1
ATOM 1325 O O . THR B 2 90 ? 20.51601 21.34658 -21.06560 1.000 18.19189 91 THR B O 1
ATOM 1329 N N . ALA B 2 91 ? 20.24124 23.52896 -20.56259 1.000 16.95212 92 ALA B N 1
ATOM 1330 C CA . ALA B 2 91 ? 18.88411 23.38572 -20.04097 1.000 14.60804 92 ALA B CA 1
ATOM 1331 C C . ALA B 2 91 ? 18.32263 24.77344 -19.74710 1.000 13.74533 92 ALA B C 1
ATOM 1332 O O . ALA B 2 91 ? 19.04519 25.77690 -19.77124 1.000 13.46226 92 ALA B O 1
ATOM 1334 N N . VAL B 2 92 ? 17.02005 24.80237 -19.44624 1.000 12.02023 93 VAL B N 1
ATOM 1335 C CA . VAL B 2 92 ? 16.34053 25.97665 -18.91688 1.000 11.90361 93 VAL B CA 1
ATOM 1336 C C . VAL B 2 92 ? 16.33138 25.86424 -17.39703 1.000 11.61215 93 VAL B C 1
ATOM 1337 O O . VAL B 2 92 ? 15.90664 24.84573 -16.85453 1.000 11.23340 93 VAL B O 1
ATOM 1341 N N . TYR B 2 93 ? 16.77610 26.90806 -16.71022 1.000 13.21673 94 TYR B N 1
ATOM 1342 C CA . TYR B 2 93 ? 16.87900 26.90949 -15.25959 1.000 13.64733 94 TYR B CA 1
ATOM 1343 C C . TYR B 2 93 ? 15.82643 27.84641 -14.67548 1.000 11.84772 94 TYR B C 1
ATOM 1344 O O . TYR B 2 93 ? 15.73050 29.01137 -15.07717 1.000 11.75041 94 TYR B O 1
ATOM 1353 N N . TYR B 2 94 ? 15.03419 27.32853 -13.73927 1.000 11.61293 95 TYR B N 1
ATOM 1354 C CA . TYR B 2 94 ? 13.96581 28.08082 -13.09171 1.000 13.00394 95 TYR B CA 1
ATOM 1355 C C . TYR B 2 94 ? 14.21479 28.25081 -11.60267 1.000 14.67512 95 TYR B C 1
ATOM 1356 O O . TYR B 2 94 ? 14.75920 27.35243 -10.94554 1.000 11.70259 95 TYR B O 1
ATOM 1365 N N . CYS B 2 95 ? 13.79045 29.42446 -11.10317 1.000 11.75601 96 CYS B N 1
ATOM 1366 C CA . CYS B 2 95 ? 13.44714 29.67297 -9.71274 1.000 13.37228 96 CYS B CA 1
ATOM 1367 C C . CYS B 2 95 ? 11.97678 29.33223 -9.52597 1.000 14.95060 96 CYS B C 1
ATOM 1368 O O . CYS B 2 95 ? 11.13967 29.70758 -10.35966 1.000 14.41860 96 CYS B O 1
ATOM 1371 N N . ALA B 2 96 ? 11.64492 28.67796 -8.41278 1.000 12.09645 97 ALA B N 1
ATOM 1372 C CA . ALA B 2 96 ? 10.23898 28.49307 -8.06827 1.000 12.57762 97 ALA B CA 1
ATOM 1373 C C . ALA B 2 96 ? 10.02491 28.75258 -6.58433 1.000 13.99621 97 ALA B C 1
ATOM 1374 O O . ALA B 2 96 ? 10.93989 28.62557 -5.76704 1.000 14.13877 97 ALA B O 1
ATOM 1376 N N . ARG B 2 97 ? 8.78613 29.11147 -6.24614 1.000 11.59542 98 ARG B N 1
ATOM 1377 C CA . ARG B 2 97 ? 8.42744 29.57951 -4.91706 1.000 13.55622 98 ARG B CA 1
ATOM 1378 C C . ARG B 2 97 ? 7.12011 28.92602 -4.50515 1.000 15.76266 98 ARG B C 1
ATOM 1379 O O . ARG B 2 97 ? 6.21428 28.74749 -5.33219 1.000 11.02089 98 ARG B O 1
ATOM 1387 N N . GLY B 2 98 ? 7.03234 28.55502 -3.23398 1.000 15.26113 99 GLY B N 1
ATOM 1388 C CA . GLY B 2 98 ? 5.83385 27.93935 -2.71454 1.000 16.81572 99 GLY B CA 1
ATOM 1389 C C . GLY B 2 98 ? 5.69111 28.17855 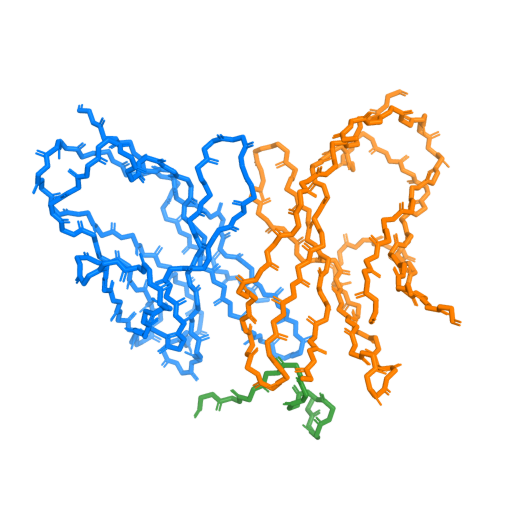-1.23439 1.000 17.54543 99 GLY B C 1
ATOM 1390 O O . GLY B 2 98 ? 6.62181 28.64990 -0.57153 1.000 18.72427 99 GLY B O 1
ATOM 1391 N N . PRO B 2 99 ? 4.51693 27.87011 -0.68144 1.000 18.45832 100 PRO B N 1
ATOM 1392 C CA . PRO B 2 99 ? 4.28012 28.15625 0.73557 1.000 18.92085 100 PRO B CA 1
ATOM 1393 C C . PRO B 2 99 ? 5.04244 27.19250 1.63077 1.000 19.77905 100 PRO B C 1
ATOM 1394 O O . PRO B 2 99 ? 5.26537 26.02542 1.28869 1.000 18.37142 100 PRO B O 1
ATOM 1398 N N . LEU B 2 100 ? 5.43118 27.70241 2.79700 1.000 17.16695 101 LEU B N 1
ATOM 1399 C CA . LEU B 2 100 ? 6.15130 26.90089 3.77203 1.000 19.60560 101 LEU B CA 1
ATOM 1400 C C . LEU B 2 100 ? 5.36513 25.64186 4.12629 1.000 20.79146 101 LEU B C 1
ATOM 1401 O O . LEU B 2 100 ? 4.14132 25.67539 4.29014 1.000 21.30327 101 LEU B O 1
ATOM 1406 N N . SER B 2 101 ? 6.07558 24.51286 4.19220 1.000 19.98378 102 SER B N 1
ATOM 1407 C CA . SER B 2 101 ? 5.56732 23.22611 4.66735 1.000 25.13451 102 SER B CA 1
ATOM 1408 C C . SER B 2 101 ? 4.58438 22.57580 3.70688 1.000 24.48868 102 SER B C 1
ATOM 1409 O O . SER B 2 101 ? 4.12858 21.46089 3.96583 1.000 29.75483 102 SER B O 1
ATOM 1412 N N . ARG B 2 102 ? 4.22540 23.24091 2.62951 1.000 25.00144 103 ARG B N 1
ATOM 1413 C CA . ARG B 2 102 ? 3.38346 22.67875 1.58931 1.000 26.75337 103 ARG B CA 1
ATOM 1414 C C . ARG B 2 102 ? 4.29789 22.32734 0.42585 1.000 23.68608 103 ARG B C 1
ATOM 1415 O O . ARG B 2 102 ? 4.93646 23.20659 -0.16247 1.000 30.28707 103 ARG B O 1
ATOM 1423 N N . GLY B 2 103 ? 4.39885 21.05761 0.11716 1.000 23.10094 104 GLY B N 1
ATOM 1424 C CA . GLY B 2 103 ? 5.49067 20.66601 -0.75000 1.000 21.99644 104 GLY B CA 1
ATOM 1425 C C . GLY B 2 103 ? 5.36532 21.04121 -2.21312 1.000 18.11603 104 GLY B C 1
ATOM 1426 O O . GLY B 2 103 ? 6.00264 20.39757 -3.04164 1.000 17.45202 104 GLY B O 1
ATOM 1427 N N . TYR B 2 104 ? 4.58592 22.06845 -2.55500 1.000 16.97066 105 TYR B N 1
ATOM 1428 C CA . TYR B 2 104 ? 4.34447 22.43211 -3.94764 1.000 15.83430 105 TYR B CA 1
ATOM 1429 C C . TYR B 2 104 ? 4.79506 23.86980 -4.20493 1.000 14.78358 105 TYR B C 1
ATOM 1430 O O . TYR B 2 104 ? 5.03936 24.65169 -3.27836 1.000 14.79028 105 TYR B O 1
ATOM 1439 N N . TYR B 2 105 ? 4.87833 24.23261 -5.48408 1.000 13.53692 106 TYR B N 1
ATOM 1440 C CA . TYR B 2 105 ? 5.39837 25.53497 -5.88792 1.000 14.55818 106 TYR B CA 1
ATOM 1441 C C . TYR B 2 105 ? 4.38891 26.23834 -6.79537 1.000 14.59618 106 TYR B C 1
ATOM 1442 O O . TYR B 2 105 ? 4.17042 25.83273 -7.94085 1.000 10.66027 106 TYR B O 1
ATOM 1451 N N . ASP B 2 106 ? 3.76012 27.28847 -6.26981 1.000 15.02148 107 ASP B N 1
ATOM 1452 C CA . ASP B 2 106 ? 2.68390 27.97192 -6.98606 1.000 16.91344 107 ASP B CA 1
ATOM 1453 C C . ASP B 2 106 ? 3.16501 29.11447 -7.87215 1.000 15.35759 107 ASP B C 1
ATOM 1454 O O . ASP B 2 106 ? 2.36518 29.66501 -8.63450 1.000 17.50698 107 ASP B O 1
ATOM 1459 N N . TYR B 2 107 ? 4.43048 29.50482 -7.78822 1.000 14.64443 108 TYR B N 1
ATOM 1460 C CA . TYR B 2 107 ? 4.96023 30.55214 -8.64834 1.000 14.71542 108 TYR B CA 1
ATOM 1461 C C . TYR B 2 107 ? 6.29539 30.10373 -9.19082 1.000 14.99371 108 TYR B C 1
ATOM 1462 O O . TYR B 2 107 ? 7.22524 29.84478 -8.42163 1.000 15.81723 108 TYR B O 1
ATOM 1471 N N . TRP B 2 108 ? 6.39452 30.03241 -10.50391 1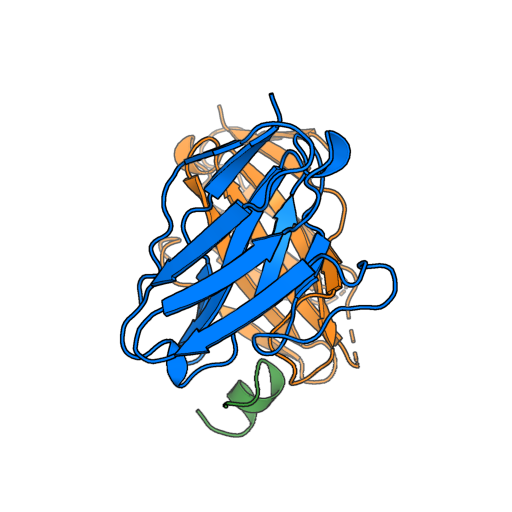.000 12.78091 109 TRP B N 1
ATOM 1472 C CA . TRP B 2 108 ? 7.64843 29.73890 -11.16825 1.000 12.11328 109 TRP B CA 1
ATOM 1473 C C . TRP B 2 108 ? 8.10527 30.98122 -11.90195 1.000 15.85734 109 TRP B C 1
ATOM 1474 O O . TRP B 2 108 ? 7.32562 31.59482 -12.63508 1.000 15.32920 109 TRP B O 1
ATOM 1485 N N . GLY B 2 109 ? 9.35405 31.35486 -11.70499 1.000 16.19447 110 GLY B N 1
ATOM 1486 C CA . GLY B 2 109 ? 9.88755 32.49418 -12.38435 1.000 16.49211 110 GLY B CA 1
ATOM 1487 C C . GLY B 2 109 ? 10.07972 32.21042 -13.85522 1.000 17.41738 110 GLY B C 1
ATOM 1488 O O . GLY B 2 109 ? 9.84652 31.08903 -14.34183 1.000 16.17662 110 GLY B O 1
ATOM 1489 N N . PRO B 2 110 ? 10.50196 33.22725 -14.58854 1.000 16.55004 111 PRO B N 1
ATOM 1490 C CA . PRO B 2 110 ? 10.83553 33.00670 -15.99520 1.000 20.08198 111 PRO B CA 1
ATOM 1491 C C . PRO B 2 110 ? 12.08337 32.14395 -16.08137 1.000 20.33267 111 PRO B C 1
ATOM 1492 O O . PRO B 2 110 ? 12.97837 32.22529 -15.24010 1.000 20.66864 111 PRO B O 1
ATOM 1496 N N . GLY B 2 111 ? 12.12259 31.28500 -17.07523 1.000 20.38316 112 GLY B N 1
ATOM 1497 C CA . GLY B 2 111 ? 13.27871 30.44219 -17.23494 1.000 18.35629 112 GLY B CA 1
ATOM 1498 C C . GLY B 2 111 ? 14.46957 31.22229 -17.74382 1.000 20.33372 112 GLY B C 1
ATOM 1499 O O . GLY B 2 111 ? 14.34914 32.32352 -18.28783 1.000 20.16320 112 GLY B O 1
ATOM 1500 N N . THR B 2 112 ? 15.64746 30.63842 -17.54479 1.000 15.19381 113 THR B N 1
ATOM 1501 C CA . THR B 2 112 ? 16.86953 31.12039 -18.17093 1.000 18.95884 113 THR B CA 1
ATOM 1502 C C . THR B 2 112 ? 17.47738 29.96731 -18.94557 1.000 18.04118 113 THR B C 1
ATOM 1503 O O . THR B 2 112 ? 17.87345 28.95722 -18.35158 1.000 14.76463 113 THR B O 1
ATOM 1507 N N . LEU B 2 113 ? 17.52878 30.10431 -20.26526 1.000 17.17723 114 LEU B N 1
ATOM 1508 C CA . LEU B 2 113 ? 18.21354 29.10928 -21.07331 1.000 18.84172 114 LEU B CA 1
ATOM 1509 C C . LEU B 2 113 ? 19.71669 29.26326 -20.87731 1.000 19.35778 114 LEU B C 1
ATOM 1510 O O . LEU B 2 113 ? 20.26254 30.36591 -20.96806 1.000 21.65718 114 LEU B O 1
ATOM 1515 N N . VAL B 2 114 ? 20.38477 28.16587 -20.55933 1.000 20.20900 115 VAL B N 1
ATOM 1516 C CA . VAL B 2 114 ? 21.83919 28.13876 -20.47907 1.000 20.19747 115 VAL B CA 1
ATOM 1517 C C . VAL B 2 114 ? 22.32683 27.14184 -21.51586 1.000 21.87715 115 VAL B C 1
ATOM 1518 O O . VAL B 2 114 ? 22.01551 25.94652 -21.42398 1.000 17.89058 115 VAL B O 1
ATOM 1522 N N . THR B 2 115 ? 23.06916 27.63903 -22.51073 1.000 25.10092 116 THR B N 1
ATOM 1523 C CA . THR B 2 115 ? 23.57946 26.84471 -23.62306 1.000 25.82643 116 THR B CA 1
ATOM 1524 C C . THR B 2 115 ? 25.08161 26.66765 -23.42437 1.000 28.54588 116 THR B C 1
ATOM 1525 O O . THR B 2 115 ? 25.83786 27.64131 -23.49671 1.000 28.79244 116 THR B O 1
ATOM 1529 N N . VAL B 2 116 ? 25.50909 25.43238 -23.17404 1.000 31.25959 117 VAL B N 1
ATOM 1530 C CA . VAL B 2 116 ? 26.91363 25.10647 -22.93748 1.000 33.37924 117 VAL B CA 1
ATOM 1531 C C . VAL B 2 116 ? 27.49594 24.55484 -24.22725 1.000 37.38706 117 VAL B C 1
ATOM 1532 O O . VAL B 2 116 ? 27.01391 23.54254 -24.74589 1.000 39.53886 117 VAL B O 1
ATOM 1536 N N . SER B 2 117 ? 28.52425 25.22148 -24.74659 1.000 56.94043 118 SER B N 1
ATOM 1537 C CA . SER B 2 117 ? 29.29413 24.73256 -25.89241 1.000 60.83072 118 SER B CA 1
ATOM 1538 C C . SER B 2 117 ? 30.59559 25.51039 -26.03209 1.000 67.44039 118 SER B C 1
ATOM 1539 O O . SER B 2 117 ? 30.78594 26.54110 -25.38334 1.000 70.47525 118 SER B O 1
ATOM 1542 N N . THR C 3 1 ? 14.10272 13.75953 7.67228 1.000 57.34358 435 THR C N 1
ATOM 1543 C CA . THR C 3 1 ? 13.11335 13.59409 8.73038 1.000 50.18156 435 THR C CA 1
ATOM 1544 C C . THR C 3 1 ? 12.99962 14.86560 9.56161 1.000 53.34850 435 THR C C 1
ATOM 1545 O O . THR C 3 1 ? 13.61792 15.89011 9.23963 1.000 49.74188 435 THR C O 1
ATOM 1549 N N . GLY C 3 2 ? 12.19382 14.79342 10.62465 1.000 44.17481 436 GLY C N 1
ATOM 1550 C CA . GLY C 3 2 ? 12.17148 15.82943 11.62791 1.000 33.90880 436 GLY C CA 1
ATOM 1551 C C . GLY C 3 2 ? 11.40029 17.06349 11.20981 1.000 31.58795 436 GLY C C 1
ATOM 1552 O O . GLY C 3 2 ? 10.63871 17.08594 10.23414 1.000 32.56701 436 GLY C O 1
ATOM 1553 N N . TRP C 3 3 ? 11.60532 18.12420 11.98656 1.000 29.45292 437 TRP C N 1
ATOM 1554 C CA . TRP C 3 3 ? 10.96133 19.38153 11.63858 1.000 27.50868 437 TRP C CA 1
ATOM 1555 C C . TRP C 3 3 ? 11.60079 20.01481 10.41018 1.000 26.66960 437 TRP C C 1
ATOM 1556 O O . TRP C 3 3 ? 10.90008 20.64149 9.60616 1.000 23.81056 437 TRP C O 1
ATOM 1567 N N . LEU C 3 4 ? 12.90915 19.82397 10.22568 1.000 27.23337 438 LEU C N 1
ATOM 1568 C CA . LEU C 3 4 ? 13.57907 20.28966 9.01714 1.000 26.92307 438 LEU C CA 1
ATOM 1569 C C . LEU C 3 4 ? 12.80530 19.88493 7.76575 1.000 23.72956 438 LEU C C 1
ATOM 1570 O O . LEU C 3 4 ? 12.39875 20.73773 6.97042 1.000 21.44446 438 LEU C O 1
ATOM 1575 N N . ALA C 3 5 ? 12.58662 18.58029 7.58346 1.000 24.57184 439 ALA C N 1
ATOM 1576 C CA . ALA C 3 5 ? 11.83670 18.12195 6.41810 1.000 23.89026 439 ALA C CA 1
ATOM 1577 C C . ALA C 3 5 ? 10.42656 18.69943 6.39398 1.000 23.01032 439 ALA C C 1
ATOM 1578 O O . ALA C 3 5 ? 9.89733 18.98135 5.31558 1.000 18.86089 439 ALA C O 1
ATOM 1580 N N . GLY C 3 6 ? 9.80405 18.88524 7.56597 1.000 20.09917 440 GLY C N 1
ATOM 1581 C CA . GLY C 3 6 ? 8.46782 19.44619 7.61379 1.000 20.53234 440 GLY C CA 1
ATOM 1582 C C . GLY C 3 6 ? 8.39212 20.87685 7.12079 1.000 22.19785 440 GLY C C 1
ATOM 1583 O O . GLY C 3 6 ? 7.29592 21.36410 6.82525 1.000 22.49418 440 GLY C O 1
ATOM 1584 N N . LEU C 3 7 ? 9.53302 21.57377 7.06095 1.000 18.04156 441 LEU C N 1
ATOM 1585 C CA . LEU C 3 7 ? 9.57753 22.89741 6.44901 1.000 19.29965 441 LEU C CA 1
ATOM 1586 C C . LEU C 3 7 ? 9.33057 22.81832 4.94949 1.000 19.24095 441 LEU C C 1
ATOM 1587 O O . LEU C 3 7 ? 8.62888 23.66488 4.38321 1.000 18.55914 441 LEU C O 1
ATOM 1592 N N . PHE C 3 8 ? 9.92444 21.82238 4.28785 1.000 16.94459 442 PHE C N 1
ATOM 1593 C CA . PHE C 3 8 ? 9.78382 21.68524 2.84424 1.000 16.51583 442 PHE C CA 1
ATOM 1594 C C . PHE C 3 8 ? 8.48021 21.00112 2.45793 1.000 22.79665 442 PHE C C 1
ATOM 1595 O O . PHE C 3 8 ? 7.85816 21.37350 1.45354 1.000 19.86292 442 PHE C O 1
ATOM 1603 N N . TYR C 3 9 ? 8.06922 19.98338 3.21501 1.000 19.81375 443 TYR C N 1
ATOM 1604 C CA . TYR C 3 9 ? 6.81701 19.29694 2.92235 1.000 23.89043 443 TYR C CA 1
ATOM 1605 C C . TYR C 3 9 ? 6.30809 18.62125 4.18243 1.000 25.81620 443 TYR C C 1
ATOM 1606 O O . TYR C 3 9 ? 7.08383 18.12555 4.99848 1.000 25.85086 443 TYR C O 1
ATOM 1615 N N . GLN C 3 10 ? 4.99879 18.59266 4.33390 1.000 43.69349 444 GLN C N 1
ATOM 1616 C CA . GLN C 3 10 ? 4.40931 17.85821 5.43480 1.000 46.04158 444 GLN C CA 1
ATOM 1617 C C . GLN C 3 10 ? 3.73436 16.62503 4.85960 1.000 41.64246 444 GLN C C 1
ATOM 1618 O O . GLN C 3 10 ? 3.01325 16.71474 3.86236 1.000 46.07054 444 GLN C O 1
ATOM 1624 N N . HIS C 3 11 ? 4.04630 15.47147 5.43969 1.000 28.96645 445 HIS C N 1
ATOM 1625 C CA . HIS C 3 11 ? 3.66526 14.20142 4.84969 1.000 29.65246 445 HIS C CA 1
ATOM 1626 C C . HIS C 3 11 ? 2.15662 14.01401 4.85108 1.000 29.50845 445 HIS C C 1
ATOM 1627 O O . HIS C 3 11 ? 1.45076 14.46868 5.75382 1.000 26.99395 445 HIS C O 1
ATOM 1634 N N . LYS C 3 12 ? 1.66819 13.32647 3.81810 1.000 28.48782 446 LYS C N 1
ATOM 1635 C CA . LYS C 3 12 ? 0.31944 12.76747 3.84712 1.000 24.71385 446 LYS C CA 1
ATOM 1636 C C . LYS C 3 12 ? 0.05828 12.04292 5.15423 1.000 21.54526 446 LYS C C 1
ATOM 1637 O O . LYS C 3 12 ? -0.88595 12.38486 5.85570 1.000 25.33625 446 LYS C O 1
#

Foldseek 3Di:
DAKAWDAEDEEAAFAKDKTKIFDQQFLVWKKWKWWAAPPGDTDTQDTRFFDGDPPRDPQWGWDGDHGMIMIMHGRDDQVSQTWMWMWTDDPNDIYIYPTYGYHHD/DEEEDEAQAKDKDFDDACKKKWKWWAFVPPGIDTAWIARRVVRDIGGDPDLVPQWDWQPVSIMIMGGRDDQRNFTWMWMFMDRPPPPDTPDIDDTYGYGYD/DPVVVVVVPDDD

Radius of gyration: 17.03 Å; Cα contacts (8 Å, |Δi|>4): 594; chains: 3; bounding box: 48×34×44 Å

Secondary structure (DSSP, 8-state):
---B--SEEEE-TTS-EEEEEE-TTGGGS--EEEEE-TTS--EEEEBTTTBPPTT--TTEEEEEETTEEEEEESS--GGG-EEEEEEEEETTEEEE---EEEEE-/-EEEE-TT--EEEEE---EEEEEEEE-TTS-EEEEEEEETTTTEEEEPSSSTT-EEEEE--EEEEE-S--GGG-EEEEEEEEETTS---SEE---EEEEE-/-HHHHHHH----

CATH classification: 2.60.40.10

Sequence (218 aa):
YVLTQPPSVSVAPGQTASITCSGDKLGDKYVSWYQQRPGQSPVLVLYQDSKRPSGIPERFSGSNSGNTATLTISGTQAMDEADYYCQAWDSSALVFGGGTKLTVLGAEVKKPGSSVKVSCEANYVITWVRQAPGQGLEWMGGFIPDFRTAMYAQGFQGRVTITADLAYMELTNLRSEDTAVYYCARGPLSRGYYDYWGPGTLVTVSTGWLAGLFYQHK

InterPro domains:
  IPR000745 Hepatitis C virus, Non-structural protein NS4a [PF01006] (1658-1711)
  IPR001490 Hepatitis C virus, Non-structural protein NS4b [PF01001] (1728-1921)
  IPR001650 Helicase, C-terminal domain-like [PS51194] (1361-1538)
  IPR001650 Helicase, C-terminal domain-like [SM00490] (1401-1495)
  IPR002166 RNA dependent RNA polymerase, hepatitis C virus [PF00998] (2423-2932)
  IPR002518 Hepatitis C virus, Non-structural protein NS2 [PF01538] (811-1005)
  IPR002518 Hepatitis C virus, Non-structural protein NS2 [PS51693] (899-1026)
  IPR002519 Hepatitis C virus, Envelope glycoprotein E1 [PF01539] (193-382)
  IPR002521 Hepatitis C virus, Core protein, C-terminal [PF01542] (116-190)
  IPR002522 Hepatitis C virus, Core protein, N-terminal [PF01543] (2-115)
  IPR002531 Hepatitis C virus, Non-structural protein E2/NS1 [PF01560] (386-729)
  IPR002868 Hepatitis C virus, Non-structural 5a protein [PF01506] (1974-1996)
  IPR004109 Hepatitis C virus, NS3 protease [PF02907] (1056-1203)
  IPR004109 Hepatitis C virus, NS3 protease [PS51822] (1027-1208)
  IPR007094 RNA-directed RNA polymerase, catalytic domain [PS50507] (2634-2752)
  IPR009003 Peptidase S1, PA clan [SSF50494] (1027-1212)
  IPR011492 Non-structural protein NS3-like, DEAD-box helicase, flavivirus [PF07652] (1294-1355)
  IPR013192 Hepatitis C virus, Non-structural 5a protein, domain 1a [PF08300] (2006-2067)
  IPR013193 Hepatitis C virus non-structural 5a, 1B domain [PF08301] (2068-2168)
  IPR014001 Helicase superfamily 1/2, ATP-binding domain [PS51192] (1217-1369)

GO terms:
  GO:0044164 host cell cytosol (C, IDA)
  GO:0044165 host cell endoplasmic reticulum (C, IDA)
  GO:0039502 symbiont-mediated suppression of host type I interferon-mediated signaling pathway (P, IDA)
  GO:1900102 negative regulation of endoplasmic reticulum unfolded protein response (P, IDA)
  GO:0005515 protein binding (F, IPI)
  GO:0042025 host cell nucleus (C, IDA)
  GO:0008233 peptidase activity (F, IDA)
  GO:0008236 serine-type peptidase activity (F, IDA)
  GO:0044220 host cell perinuclear region of cytoplasm (C, IDA)
  GO:0030430 host cell cytoplasm (C, IDA)
  GO:0008270 zinc ion binding (F, IDA)
  GO:0004252 serine-type endopeptidase activity (F, IDA)
  GO:0051047 positive regulation of secretion (P, IDA)
  GO:0039545 symbiont-mediated suppression of host cytoplasmic pattern recognition receptor signaling pathway via inhibition of MAVS activity (P, TAS)
  GO:0019082 viral protein processing (P, TAS)
  GO:0050689 negative regulation of defense response to virus by host (P, TAS)
  GO:0033644 host cell membrane (C, IMP)
  GO:0042025 host cell nucleus (C, IMP)
  GO:0044164 host cell cytosol (C, IMP)
  GO:0030430 host cell cytoplasm (C, IMP)

B-factor: mean 21.23, std 8.89, range [8.73, 70.48]

Solvent-accessible surface area: 10150 Å² total; per-residue (Å²): 92,107,9,86,14,46,106,73,37,88,23,54,95,49,55,76,3,60,0,51,0,41,9,94,133,0,17,88,24,86,0,6,0,0,7,4,92,106,81,100,28,3,64,6,1,0,43,58,15,53,109,82,29,122,75,34,61,142,54,6,45,18,62,26,77,58,83,42,0,28,0,39,0,43,31,2,80,71,114,2,62,5,36,0,10,0,4,1,13,38,98,24,25,7,24,19,1,52,9,0,87,6,57,12,101,86,76,73,117,59,60,87,49,38,38,4,101,15,56,8,93,68,139,32,1,4,0,2,1,18,40,11,107,91,63,8,10,54,14,1,0,1,14,0,39,91,86,203,30,41,26,112,20,166,64,9,128,78,25,16,62,13,61,50,130,99,0,56,0,46,0,52,84,2,85,79,144,0,30,1,35,4,8,27,2,116,2,33,29,23,120,16,23,2,80,107,13,6,113,23,33,72,0,46,1,95,151,54,175,73,9,16,13,1,29,118,108,94

Nearest PDB structures (foldseek):
  4z0x-assembly1_A  TM=1.010E+00  e=1.411E-22  Homo sapiens
  6kyz-assembly2_F  TM=9.782E-01  e=8.776E-20  Homo sapiens
  7rxl-assembly2_D  TM=9.954E-01  e=5.098E-19  Homo sapiens
  8r1d-assembly1_G  TM=9.907E-01  e=5.386E-19  Homo sapiens
  7rew-assembly1_L  TM=9.984E-01  e=2.015E-18  Homo sapiens

Organism: Hepatitis C virus genotype 1a (isolate H77) (NCBI:txid63746)